Protein AF-A0A7C7ZQ05-F1 (afdb_monomer)

Solvent-accessible surface area (backbone atoms only — not comparable to full-atom values): 14502 Å² total; per-residue (Å²): 140,90,86,90,79,89,78,79,82,81,75,88,76,87,67,56,77,68,59,53,53,58,50,50,58,62,39,61,79,62,82,46,54,76,61,54,52,58,53,53,56,53,53,60,58,62,66,66,76,56,55,66,56,51,50,21,51,50,45,31,53,52,18,51,53,44,32,52,53,16,60,72,52,46,84,83,14,52,69,49,31,53,52,18,50,52,48,27,52,52,19,52,52,51,34,50,53,49,49,54,53,50,50,56,50,50,55,47,53,50,51,52,53,55,50,48,52,55,51,52,55,49,48,54,53,51,53,51,52,55,50,54,52,52,53,53,52,50,51,53,52,50,51,53,52,52,50,52,54,49,53,55,50,50,53,54,52,50,55,50,52,54,48,51,49,54,52,50,54,49,50,51,52,51,50,53,52,51,50,53,51,50,51,53,52,49,52,52,49,53,52,51,51,59,68,52,65,74,67,76,70,71,88,67,74,78,74,74,79,73,73,84,77,74,81,80,80,77,78,79,83,77,78,83,75,83,82,83,90,80,84,85,81,84,87,82,83,88,86,84,85,86,132

Structure (mmCIF, N/CA/C/O backbone):
data_AF-A0A7C7ZQ05-F1
#
_entry.id   AF-A0A7C7ZQ05-F1
#
loop_
_atom_site.group_PDB
_atom_site.id
_atom_site.type_symbol
_atom_site.label_atom_id
_atom_site.label_alt_id
_atom_site.label_comp_id
_atom_site.label_asym_id
_atom_site.label_entity_id
_atom_site.label_seq_id
_atom_site.pdbx_PDB_ins_code
_atom_site.Cartn_x
_atom_site.Cartn_y
_atom_site.Cartn_z
_atom_site.occupancy
_atom_site.B_iso_or_equiv
_atom_site.auth_seq_id
_atom_site.auth_comp_id
_atom_site.auth_asym_id
_atom_site.auth_atom_id
_atom_site.pdbx_PDB_model_num
ATOM 1 N N . MET A 1 1 ? 18.347 -36.519 -50.161 1.00 36.53 1 MET A N 1
ATOM 2 C CA . MET A 1 1 ? 18.389 -35.116 -49.692 1.00 36.53 1 MET A CA 1
ATOM 3 C C . MET A 1 1 ? 16.982 -34.557 -49.681 1.00 36.53 1 MET A C 1
ATOM 5 O O . MET A 1 1 ? 16.331 -34.595 -50.713 1.00 36.53 1 MET A O 1
ATOM 9 N N . ASN A 1 2 ? 16.503 -34.105 -48.524 1.00 38.12 2 ASN A N 1
ATOM 10 C CA . ASN A 1 2 ? 15.132 -33.642 -48.325 1.00 38.12 2 ASN A CA 1
ATOM 11 C C . ASN A 1 2 ? 15.155 -32.178 -47.848 1.00 38.12 2 ASN A C 1
ATOM 13 O O . ASN A 1 2 ? 15.906 -31.886 -46.918 1.00 38.12 2 ASN A O 1
ATOM 17 N N . LYS A 1 3 ? 14.366 -31.312 -48.511 1.00 39.09 3 LYS A N 1
ATOM 18 C CA . LYS A 1 3 ? 13.795 -29.990 -48.127 1.00 39.09 3 LYS A CA 1
ATOM 19 C C . LYS A 1 3 ? 13.692 -29.091 -49.373 1.00 39.09 3 LYS A C 1
ATOM 21 O O . LYS A 1 3 ? 14.709 -28.836 -50.014 1.00 39.09 3 LYS A O 1
ATOM 26 N N . PRO A 1 4 ? 12.478 -28.609 -49.716 1.00 43.25 4 PRO A N 1
ATOM 27 C CA . PRO A 1 4 ? 12.052 -27.304 -49.195 1.00 43.25 4 PRO A CA 1
ATOM 28 C C . PRO A 1 4 ? 10.527 -27.186 -48.961 1.00 43.25 4 PRO A C 1
ATOM 30 O O . PRO A 1 4 ? 9.745 -27.158 -49.906 1.00 43.25 4 PRO A O 1
ATOM 33 N N . SER A 1 5 ? 10.084 -27.027 -47.709 1.00 40.34 5 SER A N 1
ATOM 34 C CA . SER A 1 5 ? 8.686 -26.640 -47.413 1.00 40.34 5 SER A CA 1
ATOM 35 C C . SER A 1 5 ? 8.498 -25.703 -46.206 1.00 40.34 5 SER A C 1
ATOM 37 O O . SER A 1 5 ? 7.380 -25.288 -45.922 1.00 40.34 5 SER A O 1
ATOM 39 N N . GLU A 1 6 ? 9.565 -25.248 -45.541 1.00 38.19 6 GLU A N 1
ATOM 40 C CA . GLU A 1 6 ? 9.460 -24.450 -44.300 1.00 38.19 6 GLU A CA 1
ATOM 41 C C . GLU A 1 6 ? 9.494 -22.916 -44.485 1.00 38.19 6 GLU A C 1
ATOM 43 O O . GLU A 1 6 ? 9.723 -22.182 -43.525 1.00 38.19 6 GLU A O 1
ATOM 48 N N . CYS A 1 7 ? 9.255 -22.382 -45.691 1.00 30.81 7 CYS A N 1
ATOM 49 C CA . CYS A 1 7 ? 9.368 -20.930 -45.935 1.00 30.81 7 CYS A CA 1
ATOM 50 C C . CYS A 1 7 ? 8.036 -20.162 -46.074 1.00 30.81 7 CYS A C 1
ATOM 52 O O . CYS A 1 7 ? 8.061 -18.942 -46.205 1.00 30.81 7 CYS A O 1
ATOM 54 N N . LYS A 1 8 ? 6.863 -20.815 -46.009 1.00 33.28 8 LYS A N 1
ATOM 55 C CA . LYS A 1 8 ? 5.565 -20.135 -46.242 1.00 33.28 8 LYS A CA 1
ATOM 56 C C . LYS A 1 8 ? 4.850 -19.570 -45.003 1.00 33.28 8 LYS A C 1
ATOM 58 O O . LYS A 1 8 ? 3.918 -18.794 -45.169 1.00 33.28 8 LYS A O 1
ATOM 63 N N . SER A 1 9 ? 5.303 -19.853 -43.777 1.00 38.88 9 SER A N 1
ATOM 64 C CA . SER A 1 9 ? 4.613 -19.393 -42.548 1.00 38.88 9 SER A CA 1
ATOM 65 C C . SER A 1 9 ? 5.216 -18.158 -41.857 1.00 38.88 9 SER A C 1
ATOM 67 O O . SER A 1 9 ? 4.801 -17.814 -40.753 1.00 38.88 9 SER A O 1
ATOM 69 N N . ARG A 1 10 ? 6.169 -17.442 -42.476 1.00 40.31 10 ARG A N 1
ATOM 70 C CA . ARG A 1 10 ? 6.791 -16.224 -41.898 1.00 40.31 10 ARG A CA 1
ATOM 71 C C . ARG A 1 10 ? 6.299 -14.903 -42.509 1.00 40.31 10 ARG A C 1
ATOM 73 O O . ARG A 1 10 ? 7.041 -13.931 -42.515 1.00 40.31 10 ARG A O 1
ATOM 80 N N . GLN A 1 11 ? 5.066 -14.837 -43.012 1.00 38.91 11 GLN A N 1
ATOM 81 C CA . GLN A 1 11 ? 4.522 -13.604 -43.613 1.00 38.91 11 GLN A CA 1
ATOM 82 C C . GLN A 1 11 ? 3.400 -12.913 -42.822 1.00 38.91 11 GLN A C 1
ATOM 84 O O . GLN A 1 11 ? 2.851 -11.928 -43.297 1.00 38.91 11 GLN A O 1
ATOM 89 N N . LYS A 1 12 ? 3.084 -13.345 -41.593 1.00 41.84 12 LYS A N 1
ATOM 90 C CA . LYS A 1 12 ? 1.981 -12.761 -40.800 1.00 41.84 12 LYS A CA 1
ATOM 91 C C . LYS A 1 12 ? 2.435 -11.929 -39.590 1.00 41.84 12 LYS A C 1
ATOM 93 O O . LYS A 1 12 ? 1.860 -12.058 -38.518 1.00 41.84 12 LYS A O 1
ATOM 98 N N . TRP A 1 13 ? 3.484 -11.116 -39.745 1.00 42.97 13 TRP A N 1
ATOM 99 C CA . TRP A 1 13 ? 3.948 -10.184 -38.695 1.00 42.97 13 TRP A CA 1
ATOM 100 C C . TRP A 1 13 ? 4.378 -8.806 -39.234 1.00 42.97 13 TRP A C 1
ATOM 102 O O . TRP A 1 13 ? 5.157 -8.105 -38.600 1.00 42.97 13 TRP A O 1
ATOM 112 N N . LEU A 1 14 ? 3.859 -8.389 -40.391 1.00 42.53 14 LEU A N 1
ATOM 113 C CA . LEU A 1 14 ? 3.935 -6.995 -40.848 1.00 42.53 14 LEU A CA 1
ATOM 114 C C . LEU A 1 14 ? 2.701 -6.241 -40.338 1.00 42.53 14 LEU A C 1
ATOM 116 O O . LEU A 1 14 ? 1.812 -5.913 -41.113 1.00 42.53 14 LEU A O 1
ATOM 120 N N . LEU A 1 15 ? 2.612 -6.047 -39.024 1.00 50.25 15 LEU A N 1
ATOM 121 C CA . LEU A 1 15 ? 1.599 -5.170 -38.433 1.00 50.25 15 LEU A CA 1
ATOM 122 C C . LEU A 1 15 ? 2.205 -3.765 -38.322 1.00 50.25 15 LEU A C 1
ATOM 124 O O . LEU A 1 15 ? 3.374 -3.620 -37.948 1.00 50.25 15 LEU A O 1
ATOM 128 N N . THR A 1 16 ? 1.433 -2.746 -38.689 1.00 52.91 16 THR A N 1
ATOM 129 C CA . THR A 1 16 ? 1.798 -1.334 -38.517 1.00 52.91 16 THR A CA 1
ATOM 130 C C . THR A 1 16 ? 1.954 -1.002 -37.028 1.00 52.91 16 THR A C 1
ATOM 132 O O . THR A 1 16 ? 1.446 -1.710 -36.156 1.00 52.91 16 THR A O 1
ATOM 135 N N . THR A 1 17 ? 2.690 0.065 -36.710 1.00 52.84 17 THR A N 1
ATOM 136 C CA . THR A 1 17 ? 2.988 0.484 -35.327 1.00 52.84 17 THR A CA 1
ATOM 137 C C . THR A 1 17 ? 1.736 0.665 -34.457 1.00 52.84 17 THR A C 1
ATOM 139 O O . THR A 1 17 ? 1.789 0.357 -33.268 1.00 52.84 17 THR A O 1
ATOM 142 N N . ASP A 1 18 ? 0.601 1.054 -35.047 1.00 45.94 18 ASP A N 1
ATOM 143 C CA . ASP A 1 18 ? -0.687 1.191 -34.346 1.00 45.94 18 ASP A CA 1
ATOM 144 C C . ASP A 1 18 ? -1.321 -0.146 -33.923 1.00 45.94 18 ASP A C 1
ATOM 146 O O . ASP A 1 18 ? -1.888 -0.256 -32.835 1.00 45.94 18 ASP A O 1
ATOM 150 N N . GLU A 1 19 ? -1.193 -1.207 -34.725 1.00 56.59 19 GLU A N 1
ATOM 151 C CA . GLU A 1 19 ? -1.764 -2.521 -34.385 1.00 56.59 19 GLU A CA 1
ATOM 152 C C . GLU A 1 19 ? -0.991 -3.214 -33.254 1.00 56.59 19 GLU A C 1
ATOM 154 O O . GLU A 1 19 ? -1.557 -3.979 -32.466 1.00 56.59 19 GLU A O 1
ATOM 159 N N . LEU A 1 20 ? 0.309 -2.925 -33.149 1.00 54.41 20 LEU A N 1
ATOM 160 C CA . LEU A 1 20 ? 1.156 -3.372 -32.044 1.00 54.41 20 LEU A CA 1
ATOM 161 C C . LEU A 1 20 ? 0.809 -2.649 -30.737 1.00 54.41 20 LEU A C 1
ATOM 163 O O . LEU A 1 20 ? 0.732 -3.304 -29.699 1.00 54.41 20 LEU A O 1
ATOM 167 N N . ALA A 1 21 ? 0.533 -1.342 -30.786 1.00 53.34 21 ALA A N 1
ATOM 168 C CA . ALA A 1 21 ? 0.104 -0.576 -29.616 1.00 53.34 21 ALA A CA 1
ATOM 169 C C . ALA A 1 21 ? -1.234 -1.095 -29.059 1.00 53.34 21 ALA A C 1
ATOM 171 O O . ALA A 1 21 ? -1.357 -1.345 -27.858 1.00 53.34 21 ALA A O 1
ATOM 172 N N . ASN A 1 22 ? -2.202 -1.366 -29.942 1.00 49.78 22 ASN A N 1
ATOM 173 C CA . ASN A 1 22 ? -3.525 -1.852 -29.546 1.00 49.78 22 ASN A CA 1
ATOM 174 C C . ASN A 1 22 ? -3.479 -3.284 -28.961 1.00 49.78 22 ASN A C 1
ATOM 176 O O . ASN A 1 22 ? -4.168 -3.607 -27.993 1.00 49.78 22 ASN A O 1
ATOM 180 N N . ARG A 1 23 ? -2.591 -4.147 -29.479 1.00 55.06 23 ARG A N 1
ATOM 181 C CA . ARG A 1 23 ? -2.357 -5.494 -28.924 1.00 55.06 23 ARG A CA 1
ATOM 182 C C . ARG A 1 23 ? -1.554 -5.501 -27.620 1.00 55.06 23 ARG A C 1
ATOM 184 O O . ARG A 1 23 ? -1.811 -6.363 -26.784 1.00 55.06 23 ARG A O 1
ATOM 191 N N . CYS A 1 24 ? -0.628 -4.561 -27.418 1.00 46.75 24 CYS A N 1
ATOM 192 C CA . CYS A 1 24 ? 0.049 -4.376 -26.128 1.00 46.75 24 CYS A CA 1
ATOM 193 C C . CYS A 1 24 ? -0.945 -3.998 -25.022 1.00 46.75 24 CYS A C 1
ATOM 195 O O . CYS A 1 24 ? -0.846 -4.522 -23.916 1.00 46.75 24 CYS A O 1
ATOM 197 N N . CYS A 1 25 ? -1.930 -3.150 -25.333 1.00 45.16 25 CYS A N 1
ATOM 198 C CA . CYS A 1 25 ? -2.963 -2.740 -24.382 1.00 45.16 25 CYS A CA 1
ATOM 199 C C . CYS A 1 25 ? -3.833 -3.932 -23.928 1.00 45.16 25 CYS A C 1
ATOM 201 O O . CYS A 1 25 ? -4.067 -4.113 -22.736 1.00 45.16 25 CYS A O 1
ATOM 203 N N . LEU A 1 26 ? -4.211 -4.820 -24.858 1.00 50.19 26 LEU A N 1
ATOM 204 C CA . LEU A 1 26 ? -4.949 -6.054 -24.544 1.00 50.19 26 LEU A CA 1
ATOM 205 C C . LEU A 1 26 ? -4.120 -7.096 -23.772 1.00 50.19 26 LEU A C 1
ATOM 207 O O . LEU A 1 26 ? -4.677 -7.849 -22.978 1.00 50.19 26 LEU A O 1
ATOM 211 N N . LEU A 1 27 ? -2.799 -7.150 -23.970 1.00 48.59 27 LEU A N 1
ATOM 212 C CA . LEU A 1 27 ? -1.916 -8.073 -23.244 1.00 48.59 27 LEU A CA 1
ATOM 213 C C . LEU A 1 27 ? -1.585 -7.592 -21.821 1.00 48.59 27 LEU A C 1
ATOM 215 O O . LEU A 1 27 ? -1.372 -8.429 -20.940 1.00 48.59 27 LEU A O 1
ATOM 219 N N . PHE A 1 28 ? -1.621 -6.278 -21.572 1.00 46.53 28 PHE A N 1
ATOM 220 C CA . PHE A 1 28 ? -1.477 -5.683 -20.236 1.00 46.53 28 PHE A CA 1
ATOM 221 C C . PHE A 1 28 ? -2.568 -6.173 -19.267 1.00 46.53 28 PHE A C 1
ATOM 223 O O . PHE A 1 28 ? -2.297 -6.408 -18.094 1.00 46.53 28 PHE A O 1
ATOM 230 N N . ALA A 1 29 ? -3.772 -6.449 -19.779 1.00 51.44 29 ALA A N 1
ATOM 231 C CA . ALA A 1 29 ? -4.880 -7.019 -19.011 1.00 51.44 29 ALA A CA 1
ATOM 232 C C . ALA A 1 29 ? -4.693 -8.505 -18.622 1.00 51.44 29 ALA A C 1
ATOM 234 O O . ALA A 1 29 ? -5.508 -9.045 -17.882 1.00 51.44 29 ALA A O 1
ATOM 235 N N . SER A 1 30 ? -3.642 -9.178 -19.111 1.00 53.53 30 SER A N 1
ATOM 236 C CA . SER A 1 30 ? -3.449 -10.634 -18.973 1.00 53.53 30 SER A CA 1
ATOM 237 C C . SER A 1 30 ? -2.161 -11.053 -18.248 1.00 53.53 30 SER A C 1
ATOM 239 O O . SER A 1 30 ? -1.735 -12.193 -18.390 1.00 53.53 30 SER A O 1
ATOM 241 N N . GLN A 1 31 ? -1.516 -10.158 -17.482 1.00 53.00 31 GLN A N 1
ATOM 242 C CA . GLN A 1 31 ? -0.299 -10.457 -16.690 1.00 53.00 31 GLN A CA 1
ATOM 243 C C . GLN A 1 31 ? 0.919 -10.973 -17.500 1.00 53.00 31 GLN A C 1
ATOM 245 O O . GLN A 1 31 ? 1.930 -11.379 -16.935 1.00 53.00 31 GLN A O 1
ATOM 250 N N . GLN A 1 32 ? 0.881 -10.894 -18.835 1.00 51.88 32 GLN A N 1
ATOM 251 C CA . GLN A 1 32 ? 1.914 -11.419 -19.738 1.00 51.88 32 GLN A CA 1
ATOM 252 C C . GLN A 1 32 ? 2.924 -10.344 -20.207 1.00 51.88 32 GLN A C 1
ATOM 254 O O . GLN A 1 32 ? 3.494 -10.448 -21.300 1.00 51.88 32 GLN A O 1
ATOM 259 N N . LEU A 1 33 ? 3.154 -9.299 -19.401 1.00 53.84 33 LEU A N 1
ATOM 260 C CA . LEU A 1 33 ? 4.076 -8.192 -19.705 1.00 53.84 33 LEU A CA 1
ATOM 261 C C . LEU A 1 33 ? 5.490 -8.627 -20.162 1.00 53.84 33 LEU A C 1
ATOM 263 O O . LEU A 1 33 ? 5.944 -8.111 -21.193 1.00 53.84 33 LEU A O 1
ATOM 267 N N . PRO A 1 34 ? 6.178 -9.600 -19.524 1.00 54.62 34 PRO A N 1
ATOM 268 C CA . PRO A 1 34 ? 7.559 -9.930 -19.904 1.00 54.62 34 PRO A CA 1
ATOM 269 C C . PRO A 1 34 ? 7.675 -10.546 -21.312 1.00 54.62 34 PRO A C 1
ATOM 271 O O . PRO A 1 34 ? 8.686 -10.378 -22.006 1.00 54.62 34 PRO A O 1
ATOM 274 N N . PHE A 1 35 ? 6.616 -11.211 -21.792 1.00 50.44 35 PHE A N 1
ATOM 275 C CA . PHE A 1 35 ? 6.583 -11.808 -23.132 1.00 50.44 35 PHE A CA 1
ATOM 276 C C . PHE A 1 35 ? 6.315 -10.783 -24.236 1.00 50.44 35 PHE A C 1
ATOM 278 O O . PHE A 1 35 ? 6.826 -10.933 -25.350 1.00 50.44 35 PHE A O 1
ATOM 285 N N . CYS A 1 36 ? 5.533 -9.740 -23.949 1.00 54.66 36 CYS A N 1
ATOM 286 C CA . CYS A 1 36 ? 5.241 -8.687 -24.918 1.00 54.66 36 CYS A CA 1
ATOM 287 C C . CYS A 1 36 ? 6.481 -7.810 -25.158 1.00 54.66 36 CYS A C 1
ATOM 289 O O . CYS A 1 36 ? 6.822 -7.514 -26.307 1.00 54.66 36 CYS A O 1
ATOM 291 N N . PHE A 1 37 ? 7.223 -7.511 -24.087 1.00 57.84 37 PHE A N 1
ATOM 292 C CA . PHE A 1 37 ? 8.476 -6.761 -24.142 1.00 57.84 37 PHE A CA 1
ATOM 293 C C . PHE A 1 37 ? 9.564 -7.509 -24.927 1.00 57.84 37 PHE A C 1
ATOM 295 O O . PHE A 1 37 ? 10.093 -6.986 -25.911 1.00 57.84 37 PHE A O 1
ATOM 302 N N . SER A 1 38 ? 9.794 -8.790 -24.604 1.00 54.03 38 SER A N 1
ATOM 303 C C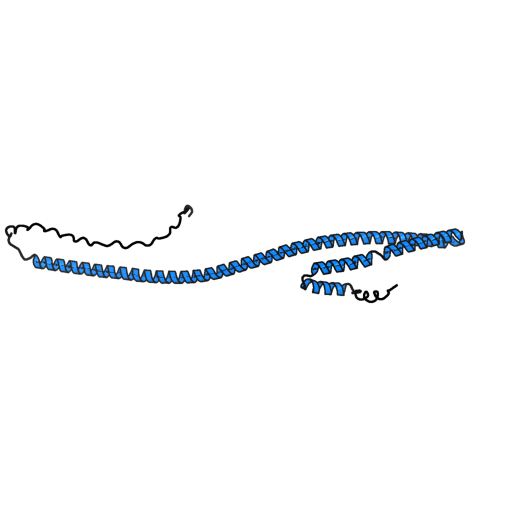A . SER A 1 38 ? 10.744 -9.645 -25.336 1.00 54.03 38 SER A CA 1
ATOM 304 C C . SER A 1 38 ? 10.435 -9.714 -26.837 1.00 54.03 38 SER A C 1
ATOM 306 O O . SER A 1 38 ? 11.339 -9.745 -27.673 1.00 54.03 38 SER A O 1
ATOM 308 N N . ARG A 1 39 ? 9.151 -9.705 -27.213 1.00 53.12 39 ARG A N 1
ATOM 309 C CA . ARG A 1 39 ? 8.722 -9.831 -28.611 1.00 53.12 39 ARG A CA 1
ATOM 310 C C . ARG A 1 39 ? 8.813 -8.521 -29.398 1.00 53.12 39 ARG A C 1
ATOM 312 O O . ARG A 1 39 ? 9.172 -8.561 -30.576 1.00 53.12 39 ARG A O 1
ATOM 319 N N . LEU A 1 40 ? 8.568 -7.376 -28.759 1.00 50.62 40 LEU A N 1
ATOM 320 C CA . LEU A 1 40 ? 8.764 -6.050 -29.358 1.00 50.62 40 LEU A CA 1
ATOM 321 C C . LEU A 1 40 ? 10.262 -5.727 -29.528 1.00 50.62 40 LEU A C 1
ATOM 323 O O . LEU A 1 40 ? 10.684 -5.218 -30.570 1.00 50.62 40 LEU A O 1
ATOM 327 N N . GLN A 1 41 ? 11.087 -6.135 -28.560 1.00 51.53 41 GLN A N 1
ATOM 328 C CA . GLN A 1 41 ? 12.542 -5.960 -28.571 1.00 51.53 41 GLN A CA 1
ATOM 329 C C . GLN A 1 41 ? 13.229 -6.765 -29.694 1.00 51.53 41 GLN A C 1
ATOM 331 O O . GLN A 1 41 ? 14.210 -6.296 -30.279 1.00 51.53 41 GLN A O 1
ATOM 336 N N . ILE A 1 42 ? 12.679 -7.928 -30.078 1.00 55.53 42 ILE A N 1
ATOM 337 C CA . ILE A 1 42 ? 13.130 -8.717 -31.243 1.00 55.53 42 ILE A CA 1
ATOM 338 C C . ILE A 1 42 ? 12.850 -7.984 -32.569 1.00 55.53 42 ILE A C 1
ATOM 340 O O . ILE A 1 42 ? 13.686 -8.014 -33.476 1.00 55.53 42 ILE A O 1
ATOM 344 N N . HIS A 1 43 ? 11.708 -7.301 -32.693 1.00 52.62 43 HIS A N 1
ATOM 345 C CA . HIS A 1 43 ? 11.291 -6.666 -33.948 1.00 52.62 43 HIS A CA 1
ATOM 346 C C . HIS A 1 43 ? 12.125 -5.412 -34.280 1.00 52.62 43 HIS A C 1
ATOM 348 O O . HIS A 1 43 ? 12.580 -5.246 -35.414 1.00 52.62 43 HIS A O 1
ATOM 354 N N . VAL A 1 44 ? 12.427 -4.576 -33.278 1.00 51.88 44 VAL A N 1
ATOM 355 C CA . VAL A 1 44 ? 13.259 -3.364 -33.442 1.00 51.88 44 VAL A CA 1
ATOM 356 C C . VAL A 1 44 ? 14.719 -3.714 -33.766 1.00 51.88 44 VAL A C 1
ATOM 358 O O . VAL A 1 44 ? 15.334 -3.104 -34.647 1.00 51.88 44 VAL A O 1
ATOM 361 N N . ASN A 1 45 ? 15.271 -4.753 -33.129 1.00 48.38 45 ASN A N 1
ATOM 362 C CA . ASN A 1 45 ? 16.651 -5.187 -33.366 1.00 48.38 45 ASN A CA 1
ATOM 363 C C . ASN A 1 45 ? 16.880 -5.753 -34.779 1.00 48.38 45 ASN A C 1
ATOM 365 O O . ASN A 1 45 ? 17.983 -5.638 -35.313 1.00 48.38 45 ASN A O 1
ATOM 369 N N . ILE A 1 46 ? 15.866 -6.371 -35.392 1.00 51.41 46 ILE A N 1
ATOM 370 C CA . ILE A 1 46 ? 15.985 -7.026 -36.704 1.00 51.41 46 ILE A CA 1
ATOM 371 C C . ILE A 1 46 ? 15.879 -6.026 -37.864 1.00 51.41 46 ILE A C 1
ATOM 373 O O . ILE A 1 46 ? 16.633 -6.153 -38.833 1.00 51.41 46 ILE A O 1
ATOM 377 N N . CYS A 1 47 ? 15.019 -5.008 -37.762 1.00 51.34 47 CYS A N 1
ATOM 378 C CA . CYS A 1 47 ? 14.803 -4.049 -38.851 1.00 51.34 47 CYS A CA 1
ATOM 379 C C . CYS A 1 47 ? 15.927 -3.004 -38.989 1.00 51.34 47 CYS A C 1
ATOM 381 O O . CYS A 1 47 ? 16.317 -2.681 -40.111 1.00 51.34 47 CYS A O 1
ATOM 383 N N . SER A 1 48 ? 16.520 -2.523 -37.887 1.00 48.19 48 SER A N 1
ATOM 384 C CA . SER A 1 48 ? 17.576 -1.492 -37.949 1.00 48.19 48 SER A CA 1
ATOM 385 C C . SER A 1 48 ? 18.973 -2.057 -38.278 1.00 48.19 48 SER A C 1
ATOM 387 O O . SER A 1 48 ? 19.752 -1.453 -39.017 1.00 48.19 48 SER A O 1
ATOM 389 N N . LYS A 1 49 ? 19.303 -3.277 -37.823 1.00 53.53 49 LYS A N 1
ATOM 390 C CA . LYS A 1 49 ? 20.681 -3.819 -37.851 1.00 53.53 49 LYS A CA 1
ATOM 391 C C . LYS A 1 49 ? 21.304 -4.076 -39.230 1.00 53.53 49 LYS A C 1
ATOM 393 O O . LYS A 1 49 ? 22.464 -4.488 -39.281 1.00 53.53 49 LYS A O 1
ATOM 398 N N . ARG A 1 50 ? 20.587 -3.938 -40.350 1.00 58.31 50 ARG A N 1
ATOM 399 C CA . ARG A 1 50 ? 21.011 -4.619 -41.585 1.00 58.31 50 ARG A CA 1
ATOM 400 C C . ARG A 1 50 ? 20.924 -3.818 -42.889 1.00 58.31 50 ARG A C 1
ATOM 402 O O . ARG A 1 50 ? 21.779 -4.063 -43.734 1.00 58.31 50 ARG A O 1
ATOM 409 N N . ALA A 1 5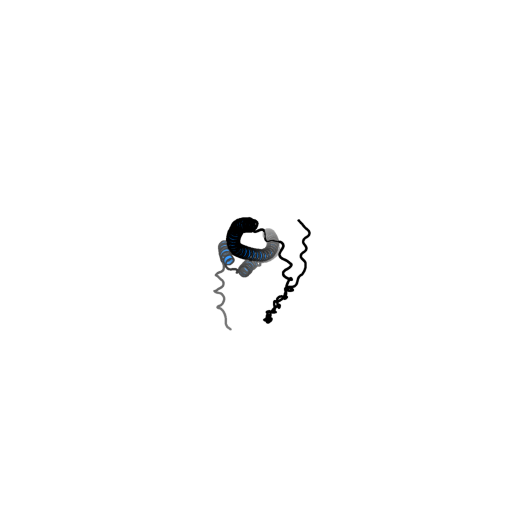1 ? 19.979 -2.902 -43.086 1.00 62.12 51 ALA A N 1
ATOM 410 C CA . ALA A 1 51 ? 19.784 -2.306 -44.414 1.00 62.12 51 ALA A CA 1
ATOM 411 C C . ALA A 1 51 ? 20.756 -1.148 -44.708 1.00 62.12 51 ALA A C 1
ATOM 413 O O . ALA A 1 51 ? 21.565 -1.249 -45.626 1.00 62.12 51 ALA A O 1
ATOM 414 N N . VAL A 1 52 ? 20.741 -0.087 -43.894 1.00 71.88 52 VAL A N 1
ATOM 415 C CA . VAL A 1 52 ? 21.389 1.193 -44.248 1.00 71.88 52 VAL A CA 1
ATOM 416 C C . VAL A 1 52 ? 22.917 1.099 -44.295 1.00 71.88 52 VAL A C 1
ATOM 418 O O . VAL A 1 52 ? 23.519 1.502 -45.284 1.00 71.88 52 VAL A O 1
ATOM 421 N N . TYR A 1 53 ? 23.550 0.479 -43.291 1.00 79.75 53 TYR A N 1
ATOM 422 C CA . TYR A 1 53 ? 25.013 0.321 -43.259 1.00 79.75 53 TYR A CA 1
ATOM 423 C C . TYR A 1 53 ? 25.552 -0.551 -44.407 1.00 79.75 53 TYR A C 1
ATOM 425 O O . TYR A 1 53 ? 26.628 -0.301 -44.951 1.00 79.75 53 TYR A O 1
ATOM 433 N N . ARG A 1 54 ? 24.802 -1.590 -44.802 1.00 83.62 54 ARG A N 1
ATOM 434 C CA . ARG A 1 54 ? 25.203 -2.439 -45.932 1.00 83.62 54 ARG A CA 1
ATOM 435 C C . ARG A 1 54 ? 25.080 -1.711 -47.260 1.00 83.62 54 ARG A C 1
ATOM 437 O O . ARG A 1 54 ? 25.985 -1.835 -48.078 1.00 83.62 54 ARG A O 1
ATOM 444 N N . ILE A 1 55 ? 24.008 -0.942 -47.439 1.00 83.94 55 ILE A N 1
ATOM 445 C CA . ILE A 1 55 ? 23.799 -0.137 -48.644 1.00 83.94 55 ILE A CA 1
ATOM 446 C C . ILE A 1 55 ? 24.907 0.915 -48.759 1.00 83.94 55 ILE A C 1
ATOM 448 O O . ILE A 1 55 ? 25.549 0.994 -49.799 1.00 83.94 55 ILE A O 1
ATOM 452 N N . SER A 1 56 ? 25.237 1.637 -47.682 1.00 86.88 56 SER A N 1
ATOM 453 C CA . SER A 1 56 ? 26.331 2.618 -47.709 1.00 86.88 56 SER A CA 1
ATOM 454 C C . SER A 1 56 ? 27.694 1.988 -48.020 1.00 86.88 56 SER A C 1
ATOM 456 O O . SER A 1 56 ? 28.479 2.556 -48.773 1.00 86.88 56 SER A O 1
ATOM 458 N N . PHE A 1 57 ? 27.988 0.794 -47.494 1.00 84.50 57 PHE A N 1
ATOM 459 C CA . PHE A 1 57 ? 29.250 0.101 -47.777 1.00 84.50 57 PHE A CA 1
ATOM 460 C C . PHE A 1 57 ? 29.344 -0.378 -49.235 1.00 84.50 57 PHE A C 1
ATOM 462 O O . PHE A 1 57 ? 30.384 -0.215 -49.874 1.00 84.50 57 PHE A O 1
ATOM 469 N N . GLN A 1 58 ? 28.251 -0.922 -49.779 1.00 91.00 58 GLN A N 1
ATOM 470 C CA . GLN A 1 58 ? 28.178 -1.334 -51.182 1.00 91.00 58 GLN A CA 1
ATOM 471 C C . GLN A 1 58 ? 28.304 -0.135 -52.129 1.00 91.00 58 GLN A C 1
ATOM 473 O O . GLN A 1 58 ? 29.088 -0.198 -53.074 1.00 91.00 58 GLN A O 1
ATOM 478 N N . THR A 1 59 ? 27.620 0.977 -51.845 1.00 91.75 59 THR A N 1
ATOM 479 C CA . THR A 1 59 ? 27.731 2.221 -52.624 1.00 91.75 59 THR A CA 1
ATOM 480 C C . THR A 1 59 ? 29.148 2.792 -52.582 1.00 91.75 59 THR A C 1
ATOM 482 O O . THR A 1 59 ? 29.662 3.232 -53.606 1.00 91.75 59 THR A O 1
ATOM 485 N N . ASN A 1 60 ? 29.825 2.720 -51.432 1.00 90.19 60 ASN A N 1
ATOM 486 C CA . ASN A 1 60 ? 31.224 3.132 -51.299 1.00 90.19 60 ASN A CA 1
ATOM 487 C C . ASN A 1 60 ? 32.179 2.262 -52.146 1.00 90.19 60 ASN A C 1
ATOM 489 O O . ASN A 1 60 ? 33.105 2.793 -52.756 1.00 90.19 60 ASN A O 1
ATOM 493 N N . LEU A 1 61 ? 31.944 0.947 -52.230 1.00 90.62 61 LEU A N 1
ATOM 494 C CA . LEU A 1 61 ? 32.714 0.050 -53.106 1.00 90.62 61 LEU A CA 1
ATOM 495 C C . LEU A 1 61 ? 32.435 0.298 -54.597 1.00 90.62 61 LEU A C 1
ATOM 497 O O . LEU A 1 61 ? 33.365 0.308 -55.400 1.00 90.62 61 LEU A O 1
ATOM 501 N N . LEU A 1 62 ? 31.176 0.545 -54.969 1.00 92.00 62 LEU A N 1
ATOM 502 C CA . LEU A 1 62 ? 30.789 0.906 -56.339 1.00 92.00 62 LEU A CA 1
ATOM 503 C C . LEU A 1 62 ? 31.436 2.225 -56.781 1.00 92.00 62 LEU A C 1
ATOM 505 O O . LEU A 1 62 ? 31.982 2.305 -57.880 1.00 92.00 62 LEU A O 1
ATOM 509 N N . ALA A 1 63 ? 31.431 3.234 -55.908 1.00 92.06 63 ALA A N 1
ATOM 510 C CA . ALA A 1 63 ? 32.061 4.525 -56.157 1.00 92.06 63 ALA A CA 1
ATOM 511 C C . ALA A 1 63 ? 33.584 4.409 -56.324 1.00 92.06 63 ALA A C 1
ATOM 513 O O . ALA A 1 63 ? 34.165 5.063 -57.187 1.00 92.06 63 ALA A O 1
ATOM 514 N N . LEU A 1 64 ? 34.235 3.535 -55.549 1.00 91.44 64 LEU A N 1
ATOM 515 C CA . LEU A 1 64 ? 35.661 3.248 -55.710 1.00 91.44 64 LEU A CA 1
ATOM 516 C C . LEU A 1 64 ? 35.962 2.631 -57.083 1.00 91.44 64 LEU A C 1
ATOM 518 O O . LEU A 1 64 ? 36.882 3.083 -57.760 1.00 91.44 64 LEU A O 1
ATOM 522 N N . ASN A 1 65 ? 35.168 1.647 -57.515 1.00 92.50 65 ASN A N 1
ATOM 523 C CA . ASN A 1 65 ? 35.326 1.030 -58.834 1.00 92.50 65 ASN A CA 1
ATOM 524 C C . ASN A 1 65 ? 35.121 2.054 -59.964 1.00 92.50 65 ASN A C 1
ATOM 526 O O . ASN A 1 65 ? 35.891 2.075 -60.922 1.00 92.50 65 ASN A O 1
ATOM 530 N N . ALA A 1 66 ? 34.137 2.948 -59.825 1.00 91.56 66 ALA A N 1
ATOM 531 C CA . ALA A 1 66 ? 33.901 4.029 -60.781 1.00 91.56 66 ALA A CA 1
ATOM 532 C C . ALA A 1 66 ? 35.071 5.028 -60.843 1.00 91.56 66 ALA A C 1
ATOM 534 O O . ALA A 1 66 ? 35.441 5.470 -61.928 1.00 91.56 66 ALA A O 1
ATOM 535 N N . ALA A 1 67 ? 35.691 5.352 -59.704 1.00 91.00 67 ALA A N 1
ATOM 536 C CA . ALA A 1 67 ? 36.862 6.227 -59.658 1.00 91.00 67 ALA A CA 1
ATOM 537 C C . ALA A 1 67 ? 38.085 5.609 -60.362 1.00 91.00 67 ALA A C 1
ATOM 539 O O . ALA A 1 67 ? 38.820 6.317 -61.050 1.00 91.00 67 ALA A O 1
ATOM 540 N N . VAL A 1 68 ? 38.287 4.292 -60.226 1.00 92.25 68 VAL A N 1
ATOM 541 C CA . VAL A 1 68 ? 39.363 3.560 -60.919 1.00 92.25 68 VAL A CA 1
ATOM 542 C C . VAL A 1 68 ? 39.146 3.567 -62.432 1.00 92.25 68 VAL A C 1
ATOM 544 O O . VAL A 1 68 ? 40.078 3.857 -63.182 1.00 92.25 68 VAL A O 1
ATOM 547 N N . GLU A 1 69 ? 37.921 3.313 -62.894 1.00 91.19 69 GLU A N 1
ATOM 548 C CA . GLU A 1 69 ? 37.627 3.301 -64.331 1.00 91.19 69 GLU A CA 1
ATOM 549 C C . GLU A 1 69 ? 37.696 4.712 -64.942 1.00 91.19 69 GLU A C 1
ATOM 551 O O . GLU A 1 69 ? 38.195 4.892 -66.052 1.00 91.19 69 GLU A O 1
ATOM 556 N N . ALA A 1 70 ? 37.300 5.738 -64.181 1.00 91.00 70 ALA A N 1
ATOM 557 C CA . ALA A 1 70 ? 37.472 7.134 -64.569 1.00 91.00 70 ALA A CA 1
ATOM 558 C C . ALA A 1 70 ? 38.955 7.521 -64.723 1.00 91.00 70 ALA A C 1
ATOM 560 O O . ALA A 1 70 ? 39.310 8.205 -65.681 1.00 91.00 70 ALA A O 1
ATOM 561 N N . ALA A 1 71 ? 39.835 7.043 -63.834 1.00 90.44 71 ALA A N 1
ATOM 562 C CA . ALA A 1 71 ? 41.279 7.249 -63.961 1.00 90.44 71 ALA A CA 1
ATOM 563 C C . ALA A 1 71 ? 41.857 6.538 -65.198 1.00 90.44 71 ALA A C 1
ATOM 565 O O . ALA A 1 71 ? 42.742 7.071 -65.868 1.00 90.44 71 ALA A O 1
ATOM 566 N N . ARG A 1 72 ? 41.323 5.358 -65.539 1.00 92.81 72 ARG A N 1
ATOM 567 C CA . ARG A 1 72 ? 41.728 4.580 -66.717 1.00 92.81 72 ARG A CA 1
ATOM 568 C C . ARG A 1 72 ? 41.338 5.247 -68.041 1.00 92.81 72 ARG A C 1
ATOM 570 O O . ARG A 1 72 ? 42.069 5.115 -69.018 1.00 92.81 72 ARG A O 1
ATOM 577 N N . ALA A 1 73 ? 40.228 5.985 -68.065 1.00 91.12 73 ALA A N 1
ATOM 578 C CA . ALA A 1 73 ? 39.755 6.741 -69.228 1.00 91.12 73 ALA A CA 1
ATOM 579 C C . ALA A 1 73 ? 40.514 8.068 -69.477 1.00 91.12 73 ALA A C 1
ATOM 581 O O . ALA A 1 73 ? 40.250 8.752 -70.470 1.00 91.12 73 ALA A O 1
ATOM 582 N N . GLY A 1 74 ? 41.452 8.449 -68.600 1.00 90.19 74 GLY A N 1
ATOM 583 C CA . GLY 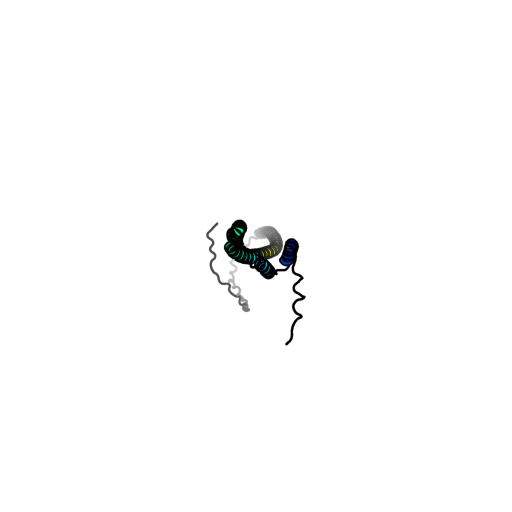A 1 74 ? 42.266 9.658 -68.748 1.00 90.19 74 GLY A CA 1
ATOM 584 C C . GLY A 1 74 ? 41.436 10.947 -68.721 1.00 90.19 74 GLY A C 1
ATOM 585 O O . GLY A 1 74 ? 40.548 11.113 -67.887 1.00 90.19 74 GLY A O 1
ATOM 586 N N . GLU A 1 75 ? 41.704 11.875 -69.645 1.00 88.75 75 GLU A N 1
ATOM 587 C CA . GLU A 1 75 ? 41.025 13.184 -69.701 1.00 88.75 75 GLU A CA 1
ATOM 588 C C . GLU A 1 75 ? 39.503 13.076 -69.897 1.00 88.75 75 GLU A C 1
ATOM 590 O O . GLU A 1 75 ? 38.752 13.876 -69.340 1.00 88.75 75 GLU A O 1
ATOM 595 N N . GLN A 1 76 ? 39.029 12.045 -70.606 1.00 88.19 76 GLN A N 1
ATOM 596 C CA . GLN A 1 76 ? 37.595 11.821 -70.841 1.00 88.19 76 GLN A CA 1
ATOM 597 C C . GLN A 1 76 ? 36.850 11.375 -69.568 1.00 88.19 76 GLN A C 1
ATOM 599 O O . GLN A 1 76 ? 35.634 11.527 -69.463 1.00 88.19 76 GLN A O 1
ATOM 604 N N . GLY A 1 77 ? 37.572 10.843 -68.576 1.00 89.31 77 GLY A N 1
ATOM 605 C CA . GLY A 1 77 ? 37.021 10.365 -67.309 1.00 89.31 77 GLY A CA 1
ATOM 606 C C . GLY A 1 77 ? 36.931 11.423 -66.207 1.00 89.31 77 GLY A C 1
ATOM 607 O O . GLY A 1 77 ? 36.384 11.137 -65.143 1.00 89.31 77 GLY A O 1
ATOM 608 N N . ARG A 1 78 ? 37.424 12.651 -66.428 1.00 87.56 78 ARG A N 1
ATOM 609 C CA . ARG A 1 78 ? 37.517 13.689 -65.380 1.00 87.56 78 ARG A CA 1
ATOM 610 C C . ARG A 1 78 ? 36.180 14.015 -64.711 1.00 87.56 78 ARG A C 1
ATOM 612 O O . ARG A 1 78 ? 36.123 14.102 -63.488 1.00 87.56 78 ARG A O 1
ATOM 619 N N . GLY A 1 79 ? 35.101 14.135 -65.488 1.00 89.88 79 GLY A N 1
ATOM 620 C CA . GLY A 1 79 ? 33.759 14.376 -64.944 1.00 89.88 79 GLY A CA 1
ATOM 621 C C . GLY A 1 79 ? 33.245 13.210 -64.091 1.00 89.88 79 GLY A C 1
ATOM 622 O O . GLY A 1 79 ? 32.709 13.419 -63.003 1.00 89.88 79 GLY A O 1
ATOM 623 N N . PHE A 1 80 ? 33.482 11.971 -64.533 1.00 88.81 80 PHE A N 1
ATOM 624 C CA . PHE A 1 80 ? 33.097 10.768 -63.791 1.00 88.81 80 PHE A CA 1
ATOM 625 C C . PHE A 1 80 ? 33.904 10.582 -62.502 1.00 88.81 80 PHE A C 1
ATOM 627 O O . PHE A 1 80 ? 33.347 10.125 -61.506 1.00 88.81 80 PHE A O 1
ATOM 634 N N . ALA A 1 81 ? 35.177 10.990 -62.480 1.00 90.56 81 ALA A N 1
ATOM 635 C CA . ALA A 1 81 ? 36.010 10.940 -61.279 1.00 90.56 81 ALA A CA 1
ATOM 636 C C . ALA A 1 81 ? 35.460 11.838 -60.154 1.00 90.56 81 ALA A C 1
ATOM 638 O O . ALA A 1 81 ? 35.437 11.426 -58.992 1.00 90.56 81 ALA A O 1
ATOM 639 N N . VAL A 1 82 ? 34.956 13.032 -60.493 1.00 92.12 82 VAL A N 1
ATOM 640 C CA . VAL A 1 82 ? 34.334 13.948 -59.519 1.00 92.12 82 VAL A CA 1
ATOM 641 C C . VAL A 1 82 ? 33.041 13.351 -58.962 1.00 92.12 82 VAL A C 1
ATOM 643 O O . VAL A 1 82 ? 32.864 13.303 -57.746 1.00 92.12 82 VAL A O 1
ATOM 646 N N . VAL A 1 83 ? 32.174 12.818 -59.830 1.00 92.69 83 VAL A N 1
ATOM 647 C CA . VAL A 1 83 ? 30.923 12.168 -59.402 1.00 92.69 83 VAL A CA 1
ATOM 648 C C . VAL A 1 83 ? 31.209 10.953 -58.514 1.00 92.69 83 VAL A C 1
ATOM 650 O O . VAL A 1 83 ? 30.575 10.791 -57.475 1.00 92.69 83 VAL A O 1
ATOM 653 N N . ALA A 1 84 ? 32.195 10.125 -58.865 1.00 93.25 84 ALA A N 1
ATOM 654 C CA . ALA A 1 84 ? 32.597 8.979 -58.055 1.00 93.25 84 ALA A CA 1
ATOM 655 C C . ALA A 1 84 ? 33.107 9.400 -56.663 1.00 93.25 84 ALA A C 1
ATOM 657 O O . ALA A 1 84 ? 32.763 8.768 -55.663 1.00 93.25 84 ALA A O 1
ATOM 658 N N . SER A 1 85 ? 33.873 10.491 -56.573 1.00 93.19 85 SER A N 1
ATOM 659 C CA . SER A 1 85 ? 34.321 11.054 -55.293 1.00 93.19 85 SER A CA 1
ATOM 660 C C . SER A 1 85 ? 33.150 11.556 -54.439 1.00 93.19 85 SER A C 1
ATOM 662 O O . SER A 1 85 ? 33.095 11.267 -53.242 1.00 93.19 85 SER A O 1
ATOM 664 N N . GLU A 1 86 ? 32.183 12.246 -55.046 1.00 95.75 86 GLU A N 1
ATOM 665 C CA . GLU A 1 86 ? 31.012 12.778 -54.339 1.00 95.75 86 GLU A CA 1
ATOM 666 C C . GLU A 1 86 ? 30.094 11.655 -53.827 1.00 95.75 86 GLU A C 1
ATOM 668 O O . GLU A 1 86 ? 29.685 11.652 -52.664 1.00 95.75 86 GLU A O 1
ATOM 673 N N . VAL A 1 87 ? 29.849 10.625 -54.649 1.00 94.44 87 VAL A N 1
ATOM 674 C CA . VAL A 1 87 ? 29.077 9.433 -54.253 1.00 9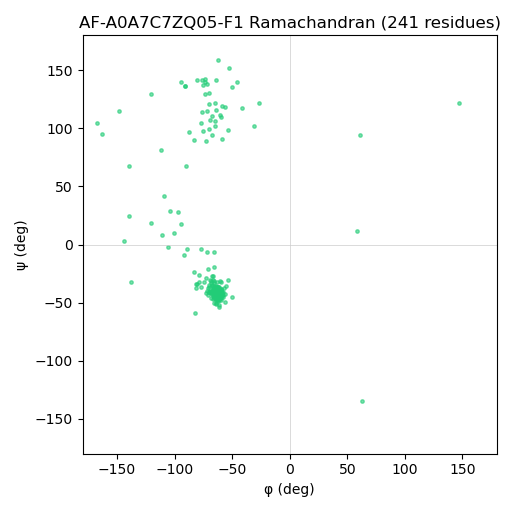4.44 87 VAL A CA 1
ATOM 675 C C . VAL A 1 87 ? 29.774 8.681 -53.114 1.00 94.44 87 VAL A C 1
ATOM 677 O O . VAL A 1 87 ? 29.113 8.206 -52.187 1.00 94.44 87 VAL A O 1
ATOM 680 N N . ARG A 1 88 ? 31.111 8.605 -53.137 1.00 92.25 88 ARG A N 1
ATOM 681 C CA . ARG A 1 88 ? 31.901 8.003 -52.056 1.00 92.25 88 ARG A CA 1
ATOM 682 C C . ARG A 1 88 ? 31.764 8.791 -50.752 1.00 92.25 88 ARG A C 1
ATOM 684 O O . ARG A 1 88 ? 31.514 8.187 -49.708 1.00 92.25 88 ARG A O 1
ATOM 691 N N . ASN A 1 89 ? 31.883 10.119 -50.811 1.00 93.44 89 ASN A N 1
ATOM 692 C CA . ASN A 1 89 ? 31.729 10.992 -49.648 1.00 93.44 89 ASN A CA 1
ATOM 693 C C . ASN A 1 89 ? 30.323 10.859 -49.038 1.00 93.44 89 ASN A C 1
ATOM 695 O O . ASN A 1 89 ? 30.184 10.638 -47.833 1.00 93.44 89 ASN A O 1
ATOM 699 N N . LEU A 1 90 ? 29.281 10.879 -49.877 1.00 92.69 90 LEU A N 1
ATOM 700 C CA . LEU A 1 90 ? 27.898 10.699 -49.444 1.00 92.69 90 LEU A CA 1
ATOM 701 C C . LEU A 1 90 ? 27.687 9.340 -48.764 1.00 92.69 90 LEU A C 1
ATOM 703 O O . LEU A 1 90 ? 27.102 9.277 -47.682 1.00 92.69 90 LEU A O 1
ATOM 707 N N . ALA A 1 91 ? 28.221 8.262 -49.345 1.00 91.06 91 ALA A N 1
ATOM 708 C CA . ALA A 1 91 ? 28.143 6.925 -48.767 1.00 91.06 91 ALA A CA 1
ATOM 709 C C . ALA A 1 91 ? 28.839 6.840 -47.395 1.00 91.06 91 ALA A C 1
ATOM 711 O O . ALA A 1 91 ? 28.293 6.250 -46.460 1.00 91.06 91 ALA A O 1
ATOM 712 N N . GLN A 1 92 ? 30.010 7.465 -47.238 1.00 90.44 92 GLN A N 1
ATOM 713 C CA . GLN A 1 92 ? 30.716 7.531 -45.954 1.00 90.44 92 GLN A CA 1
ATOM 714 C C . GLN A 1 92 ? 29.932 8.334 -44.905 1.00 90.44 92 GLN A C 1
ATOM 716 O O . GLN A 1 92 ? 29.801 7.880 -43.766 1.00 90.44 92 GLN A O 1
ATOM 721 N N . ARG A 1 93 ? 29.339 9.472 -45.288 1.00 92.44 93 ARG A N 1
ATOM 722 C CA . ARG A 1 93 ? 28.470 10.271 -44.408 1.00 92.44 93 ARG A CA 1
ATOM 723 C C . ARG A 1 93 ? 27.225 9.496 -43.975 1.00 92.44 93 ARG A C 1
ATOM 725 O O . ARG A 1 93 ? 26.896 9.492 -42.791 1.00 92.44 93 ARG A O 1
ATOM 732 N N . SER A 1 94 ? 26.570 8.782 -44.895 1.00 89.88 94 SER A N 1
ATOM 733 C CA . SER A 1 94 ? 25.431 7.912 -44.569 1.00 89.88 94 SER A CA 1
ATOM 734 C C . SER A 1 94 ? 25.817 6.773 -43.619 1.00 89.88 94 SER A C 1
ATOM 736 O O . SER A 1 94 ? 25.053 6.453 -42.711 1.00 89.88 94 SER A O 1
ATOM 738 N N . ALA A 1 95 ? 27.007 6.183 -43.783 1.00 87.38 95 ALA A N 1
ATOM 739 C CA . ALA A 1 95 ? 27.507 5.147 -42.880 1.00 87.38 95 ALA A CA 1
ATOM 740 C C . ALA A 1 95 ? 27.769 5.683 -41.459 1.00 87.38 95 ALA A C 1
ATOM 742 O O . ALA A 1 95 ? 27.462 4.993 -40.485 1.00 87.38 95 ALA A O 1
ATOM 743 N N . GLY A 1 96 ? 28.305 6.905 -41.343 1.00 89.12 96 GLY A N 1
ATOM 744 C CA . GLY A 1 96 ? 28.506 7.602 -40.069 1.00 89.12 96 GLY A CA 1
ATOM 745 C C . GLY A 1 96 ? 27.188 7.862 -39.338 1.00 89.12 96 GLY A C 1
ATOM 746 O O . GLY A 1 96 ? 27.003 7.380 -38.222 1.00 89.12 96 GLY A O 1
ATOM 747 N N . ALA A 1 97 ? 26.226 8.493 -40.017 1.00 87.50 97 ALA A N 1
ATOM 748 C CA . ALA A 1 97 ? 24.899 8.760 -39.457 1.00 87.50 97 ALA A CA 1
ATOM 749 C C . ALA A 1 97 ? 24.164 7.469 -39.041 1.00 87.50 97 ALA A C 1
ATOM 751 O O . ALA A 1 97 ? 23.562 7.399 -37.971 1.00 87.50 97 ALA A O 1
ATOM 752 N N . ALA A 1 98 ? 24.258 6.399 -39.841 1.00 86.50 98 ALA A N 1
ATOM 753 C CA . ALA A 1 98 ? 23.667 5.107 -39.491 1.00 86.50 98 ALA A CA 1
ATOM 754 C C . ALA A 1 98 ? 24.292 4.484 -38.227 1.00 86.50 98 ALA A C 1
ATOM 756 O O . ALA A 1 98 ? 23.605 3.781 -37.480 1.00 86.50 98 ALA A O 1
ATOM 757 N N . LYS A 1 99 ? 25.585 4.726 -37.973 1.00 86.06 99 LYS A N 1
ATOM 758 C CA . LYS A 1 99 ? 26.273 4.264 -36.760 1.00 86.06 99 LYS A CA 1
ATOM 759 C C . LYS A 1 99 ? 25.809 5.039 -35.525 1.00 86.06 99 LYS A C 1
ATOM 761 O O . LYS A 1 99 ? 25.545 4.409 -34.506 1.00 86.06 99 LYS A O 1
ATOM 766 N N . GLU A 1 100 ? 25.673 6.357 -35.630 1.00 87.38 100 GLU A N 1
ATOM 767 C CA . GLU A 1 100 ? 25.167 7.213 -34.547 1.00 87.38 100 GLU A CA 1
ATOM 768 C C . GLU A 1 100 ? 23.723 6.854 -34.175 1.00 87.38 100 GLU A C 1
ATOM 770 O O . GLU A 1 100 ? 23.426 6.624 -33.005 1.00 87.38 100 GLU A O 1
ATOM 775 N N . ILE A 1 101 ? 22.845 6.673 -35.169 1.00 87.06 101 ILE A N 1
ATOM 776 C CA . ILE A 1 101 ? 21.464 6.214 -34.944 1.00 87.06 101 ILE A CA 1
ATOM 777 C C . ILE A 1 101 ? 21.451 4.857 -34.232 1.00 87.06 101 ILE A C 1
ATOM 779 O O . ILE A 1 101 ? 20.678 4.649 -33.300 1.00 87.06 101 ILE A O 1
ATOM 783 N N . LYS A 1 102 ? 22.316 3.920 -34.640 1.00 83.31 102 LYS A N 1
ATOM 784 C CA . LYS A 1 102 ? 22.421 2.613 -33.980 1.00 83.31 102 LYS A CA 1
ATOM 785 C C . LYS A 1 102 ? 22.832 2.747 -32.514 1.00 83.31 102 LYS A C 1
ATOM 787 O O . LYS A 1 102 ? 22.313 2.003 -31.688 1.00 83.31 102 LYS A O 1
ATOM 792 N N . GLN A 1 103 ? 23.758 3.651 -32.206 1.00 88.56 103 GLN A N 1
ATOM 793 C CA . GLN A 1 103 ? 24.173 3.907 -30.831 1.00 88.56 103 GLN A CA 1
ATOM 794 C C . GLN A 1 103 ? 23.005 4.461 -30.009 1.00 88.56 103 GLN A C 1
ATOM 796 O O . GLN A 1 103 ? 22.635 3.842 -29.022 1.00 88.56 103 GLN A O 1
ATOM 801 N N . LEU A 1 104 ? 22.330 5.509 -30.492 1.00 89.06 104 LEU A N 1
ATOM 802 C CA . LEU A 1 104 ? 21.162 6.084 -29.814 1.00 89.06 104 LEU A CA 1
ATOM 803 C C . LEU A 1 104 ? 20.037 5.063 -29.583 1.00 89.06 104 LEU A C 1
ATOM 805 O O . LEU A 1 104 ? 19.380 5.086 -28.544 1.00 89.06 104 LEU A O 1
ATOM 809 N N . ILE A 1 105 ? 19.814 4.149 -30.533 1.00 84.94 105 ILE A N 1
ATOM 810 C CA . ILE A 1 105 ? 18.839 3.061 -30.373 1.00 84.94 105 ILE A CA 1
ATOM 811 C C . ILE A 1 105 ? 19.277 2.089 -29.277 1.00 84.94 105 ILE A C 1
ATOM 813 O O . ILE A 1 105 ? 18.440 1.680 -28.479 1.00 84.94 105 ILE A O 1
ATOM 817 N N . ASN A 1 106 ? 20.553 1.701 -29.234 1.00 85.44 106 ASN A N 1
ATOM 818 C CA . ASN A 1 106 ? 21.049 0.808 -28.187 1.00 85.44 106 ASN A CA 1
ATOM 819 C C . ASN A 1 106 ? 20.893 1.450 -26.804 1.00 85.44 106 ASN A C 1
ATOM 821 O O . ASN A 1 106 ? 20.328 0.814 -25.919 1.00 85.44 106 ASN A O 1
ATOM 825 N N . ASP A 1 107 ? 21.294 2.715 -26.667 1.00 89.94 107 ASP A N 1
ATOM 826 C CA . ASP A 1 107 ? 21.161 3.481 -25.426 1.00 89.94 107 ASP A CA 1
ATOM 827 C C . ASP A 1 107 ? 19.682 3.600 -25.013 1.00 89.94 107 ASP A C 1
ATOM 829 O O . ASP A 1 107 ? 19.331 3.482 -23.842 1.00 89.94 107 ASP A O 1
ATOM 833 N N . SER A 1 108 ? 18.778 3.789 -25.983 1.00 84.19 108 SER A N 1
ATOM 834 C CA . SER A 1 108 ? 17.334 3.820 -25.722 1.00 84.19 108 SER A CA 1
ATOM 835 C C . SER A 1 108 ? 16.806 2.462 -25.258 1.00 84.19 108 SER A C 1
ATOM 837 O O . SER A 1 108 ? 16.001 2.406 -24.337 1.00 84.19 108 SER A O 1
ATOM 839 N N . VAL A 1 109 ? 17.252 1.357 -25.865 1.00 84.88 109 VAL A N 1
ATOM 840 C CA . VAL A 1 109 ? 16.845 -0.000 -25.459 1.00 84.88 109 VAL A CA 1
ATOM 841 C C . VAL A 1 109 ? 17.330 -0.321 -24.047 1.00 84.88 109 VAL A C 1
ATOM 843 O O . VAL A 1 109 ? 16.583 -0.931 -23.286 1.00 84.88 109 VAL A O 1
ATOM 846 N N . GLU A 1 110 ? 18.541 0.102 -23.691 1.00 88.44 110 GLU A N 1
ATOM 847 C CA . GLU A 1 110 ? 19.080 -0.039 -22.337 1.00 88.44 110 GLU A CA 1
ATOM 848 C C . GLU A 1 110 ? 18.222 0.725 -21.324 1.00 88.44 110 GLU A C 1
ATOM 850 O O . GLU A 1 110 ? 17.690 0.114 -20.399 1.00 88.44 110 GLU A O 1
ATOM 855 N N . LYS A 1 111 ? 17.953 2.013 -21.577 1.00 84.00 111 LYS A N 1
ATOM 856 C CA . LYS A 1 111 ? 17.101 2.845 -20.711 1.00 84.00 111 LYS A CA 1
ATOM 857 C C . LYS A 1 111 ? 15.677 2.318 -20.565 1.00 84.00 111 LYS A C 1
ATOM 859 O O . LYS A 1 111 ? 15.115 2.366 -19.477 1.00 84.00 111 LYS A O 1
ATOM 864 N N . VAL A 1 112 ? 15.068 1.815 -21.642 1.00 84.62 112 VAL A N 1
ATOM 865 C CA . VAL A 1 112 ? 13.730 1.203 -21.559 1.00 84.62 112 VAL A CA 1
ATOM 866 C C . VAL A 1 112 ? 13.793 -0.103 -20.755 1.00 84.62 112 VAL A C 1
ATOM 868 O O . VAL A 1 112 ? 12.873 -0.387 -19.994 1.00 84.62 112 VAL A O 1
ATOM 871 N N . GLY A 1 113 ? 14.874 -0.880 -20.870 1.00 82.62 113 GLY A N 1
ATOM 872 C CA . GLY A 1 113 ? 15.094 -2.073 -20.049 1.00 82.62 113 GLY A CA 1
ATOM 873 C C . GLY A 1 113 ? 15.238 -1.755 -18.557 1.00 82.62 113 GLY A C 1
ATOM 874 O O . GLY A 1 113 ? 14.621 -2.423 -17.732 1.00 82.62 113 GLY A O 1
ATOM 875 N N . GLU A 1 114 ? 16.000 -0.718 -18.208 1.00 90.75 114 GLU A N 1
ATOM 876 C CA . GLU A 1 114 ? 16.102 -0.206 -16.834 1.00 90.75 114 GLU A CA 1
ATOM 877 C C . GLU A 1 114 ? 14.751 0.305 -16.320 1.00 90.75 114 GLU A C 1
ATOM 879 O O . GLU A 1 114 ? 14.322 -0.069 -15.230 1.00 90.75 114 GLU A O 1
ATOM 884 N N . GLY A 1 115 ? 14.036 1.089 -17.134 1.00 86.06 115 GLY A N 1
ATOM 885 C CA . GLY A 1 115 ? 12.700 1.583 -16.805 1.00 86.06 115 GLY A CA 1
ATOM 886 C C . GLY A 1 115 ? 11.691 0.459 -16.568 1.00 86.06 115 GLY A C 1
ATOM 887 O O . GLY A 1 115 ? 10.886 0.553 -15.648 1.00 86.06 115 GLY A O 1
ATOM 888 N N . SER A 1 116 ? 11.762 -0.632 -17.340 1.00 86.19 116 SER A N 1
ATOM 889 C CA . SER A 1 116 ? 10.908 -1.807 -17.128 1.00 86.19 116 SER A CA 1
ATOM 890 C C . SER A 1 116 ? 11.140 -2.434 -15.756 1.00 86.19 116 SER A C 1
ATOM 892 O O . SER A 1 116 ? 10.171 -2.732 -15.071 1.00 86.19 116 SER A O 1
ATOM 894 N N . LYS A 1 117 ? 12.401 -2.583 -15.327 1.00 87.69 117 LYS A N 1
ATOM 895 C CA . LYS A 1 117 ? 12.717 -3.141 -14.002 1.00 87.69 117 LYS A CA 1
ATOM 896 C C . LYS A 1 117 ? 12.161 -2.280 -12.872 1.00 87.69 117 LYS A C 1
ATOM 898 O O . LYS A 1 117 ? 11.553 -2.809 -11.953 1.00 87.69 117 LYS A O 1
ATOM 903 N N . LEU A 1 118 ? 12.314 -0.959 -12.974 1.00 91.06 118 LEU A N 1
ATOM 904 C CA . LEU A 1 118 ? 11.771 -0.025 -11.982 1.00 91.06 118 LEU A CA 1
ATOM 905 C C . LEU A 1 118 ? 10.238 -0.088 -11.904 1.00 91.06 118 LEU A C 1
ATOM 907 O O . LEU A 1 118 ? 9.666 0.035 -10.821 1.00 91.06 118 LEU A O 1
ATOM 911 N N . VAL A 1 119 ? 9.563 -0.277 -13.042 1.00 89.19 119 VAL A N 1
ATOM 912 C CA . VAL A 1 119 ? 8.105 -0.464 -13.082 1.00 89.19 119 VAL A CA 1
ATOM 913 C C . VAL A 1 119 ? 7.702 -1.794 -12.447 1.00 89.19 119 VAL A C 1
ATOM 915 O O . VAL A 1 119 ? 6.726 -1.813 -11.702 1.00 89.19 119 VAL A O 1
ATOM 918 N N . ASP A 1 120 ? 8.451 -2.872 -12.686 1.00 86.19 120 ASP A N 1
ATOM 919 C CA . ASP A 1 120 ? 8.199 -4.176 -12.062 1.00 86.19 120 ASP A CA 1
ATOM 920 C C . ASP A 1 120 ? 8.359 -4.094 -10.529 1.00 86.19 120 ASP A C 1
ATOM 922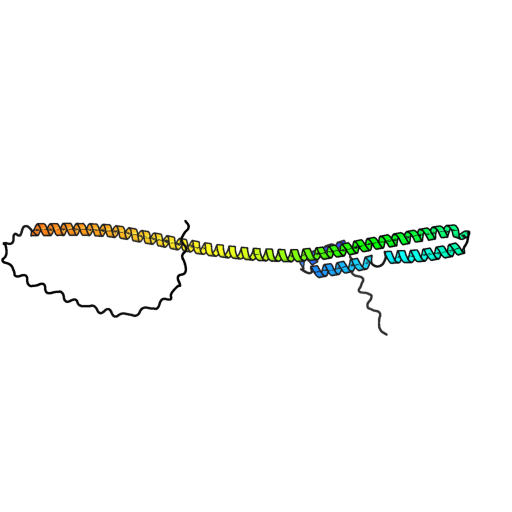 O O . ASP A 1 120 ? 7.444 -4.475 -9.799 1.00 86.19 120 ASP A O 1
ATOM 926 N N . GLU A 1 121 ? 9.447 -3.490 -10.036 1.00 91.81 121 GLU A N 1
ATOM 927 C CA . GLU A 1 121 ? 9.678 -3.239 -8.599 1.00 91.81 121 GLU A CA 1
ATOM 928 C C . GLU A 1 121 ? 8.571 -2.368 -7.980 1.00 91.81 121 GLU A C 1
ATOM 930 O O . GLU A 1 121 ? 8.060 -2.649 -6.894 1.00 91.81 121 GLU A O 1
ATOM 935 N N . SER A 1 122 ? 8.144 -1.320 -8.692 1.00 91.94 122 SER A N 1
ATOM 936 C CA . SER A 1 122 ? 7.022 -0.478 -8.258 1.00 91.94 122 SER A CA 1
ATOM 937 C C . SER A 1 122 ? 5.709 -1.264 -8.212 1.00 91.94 122 SER A C 1
ATOM 939 O O . SER A 1 122 ? 4.895 -1.052 -7.314 1.00 91.94 122 SER A O 1
ATOM 941 N N . GLY A 1 123 ? 5.500 -2.186 -9.156 1.00 93.75 123 GLY A N 1
ATOM 942 C CA . GLY A 1 123 ? 4.352 -3.087 -9.184 1.00 93.75 123 GLY A CA 1
ATOM 943 C C . GLY A 1 123 ? 4.306 -4.011 -7.967 1.00 93.75 123 GLY A C 1
ATOM 944 O O . GLY A 1 123 ? 3.244 -4.165 -7.362 1.00 93.75 123 GLY A O 1
ATOM 945 N N . GLU A 1 124 ? 5.451 -4.564 -7.560 1.00 94.38 124 GLU A N 1
ATOM 946 C CA . GLU A 1 124 ? 5.564 -5.375 -6.341 1.00 94.38 124 GLU A CA 1
ATOM 947 C C . GLU A 1 124 ? 5.250 -4.560 -5.079 1.00 94.38 124 GLU A C 1
ATOM 949 O O . GLU A 1 124 ? 4.474 -5.011 -4.234 1.00 94.38 124 GLU A O 1
ATOM 954 N N . MET A 1 125 ? 5.771 -3.332 -4.967 1.00 94.44 125 MET A N 1
ATOM 955 C CA . MET A 1 125 ? 5.457 -2.457 -3.831 1.00 94.44 125 MET A CA 1
ATOM 956 C C . MET A 1 125 ? 3.972 -2.083 -3.773 1.00 94.44 125 MET A C 1
ATOM 958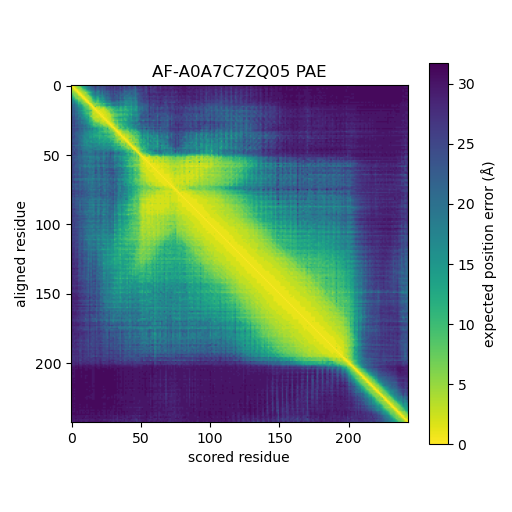 O O . MET A 1 125 ? 3.367 -2.106 -2.702 1.00 94.44 125 MET A O 1
ATOM 962 N N . LEU A 1 126 ? 3.345 -1.787 -4.916 1.00 92.56 126 LEU A N 1
ATOM 963 C CA . LEU A 1 126 ? 1.905 -1.525 -4.964 1.00 92.56 126 LEU A CA 1
ATOM 964 C C . LEU A 1 126 ? 1.086 -2.758 -4.551 1.00 92.56 126 LEU A C 1
ATOM 966 O O . LEU A 1 126 ? 0.081 -2.610 -3.857 1.00 92.56 126 LEU A O 1
ATOM 970 N N . ALA A 1 127 ? 1.519 -3.970 -4.911 1.00 94.69 127 ALA A N 1
ATOM 971 C CA . ALA A 1 127 ? 0.865 -5.204 -4.472 1.00 94.69 127 ALA A CA 1
ATOM 972 C C . ALA A 1 127 ? 0.961 -5.409 -2.947 1.00 94.69 127 ALA A C 1
ATOM 974 O O . ALA A 1 127 ? -0.017 -5.820 -2.313 1.00 94.69 127 ALA A O 1
ATOM 975 N N . GLN A 1 128 ? 2.103 -5.067 -2.342 1.00 96.69 128 GLN A N 1
ATOM 976 C CA . GLN A 1 128 ? 2.264 -5.076 -0.884 1.00 96.69 128 GLN A CA 1
ATOM 977 C C . GLN A 1 128 ? 1.323 -4.067 -0.213 1.00 96.69 128 GLN A C 1
ATOM 979 O O . GLN A 1 128 ? 0.630 -4.428 0.734 1.00 96.69 128 GLN A O 1
ATOM 984 N N . ILE A 1 129 ? 1.211 -2.846 -0.751 1.00 96.50 129 ILE A N 1
ATOM 985 C CA . ILE A 1 129 ? 0.280 -1.827 -0.237 1.00 96.50 129 ILE A CA 1
ATOM 986 C C . ILE A 1 129 ? -1.165 -2.335 -0.269 1.00 96.50 129 ILE A C 1
ATOM 988 O O . ILE A 1 129 ? -1.885 -2.190 0.716 1.00 96.50 129 ILE A O 1
ATOM 992 N N . VAL A 1 130 ? -1.596 -2.955 -1.373 1.00 97.50 130 VAL A N 1
ATOM 993 C CA . VAL A 1 130 ? -2.950 -3.528 -1.475 1.00 97.50 130 VAL A CA 1
ATOM 994 C C . VAL A 1 130 ? -3.179 -4.593 -0.403 1.00 97.50 130 VAL A C 1
ATOM 996 O O . VAL A 1 130 ? -4.242 -4.607 0.215 1.00 97.50 130 VAL A O 1
ATOM 999 N N . THR A 1 131 ? -2.182 -5.440 -0.147 1.00 97.25 131 THR A N 1
ATOM 1000 C CA . THR A 1 131 ? -2.252 -6.469 0.902 1.00 97.25 131 THR A CA 1
ATOM 1001 C C . THR A 1 131 ? -2.407 -5.834 2.287 1.00 97.25 131 THR A C 1
ATOM 1003 O O . THR A 1 131 ? -3.340 -6.169 3.011 1.00 97.25 131 THR A O 1
ATOM 1006 N N . SER A 1 132 ? -1.585 -4.838 2.628 1.00 97.44 132 SER A N 1
ATOM 1007 C CA . SER A 1 132 ? -1.692 -4.132 3.914 1.00 97.44 132 SER A CA 1
ATOM 1008 C C . SER A 1 132 ? -3.033 -3.411 4.088 1.00 97.44 132 SER A C 1
ATOM 1010 O O . SER A 1 132 ? -3.595 -3.394 5.180 1.00 97.44 132 SER A O 1
ATOM 1012 N N . VAL A 1 133 ? -3.596 -2.841 3.018 1.00 97.50 133 VAL A N 1
ATOM 1013 C CA . VAL A 1 133 ? -4.930 -2.219 3.071 1.00 97.50 133 VAL A CA 1
ATOM 1014 C C . VAL A 1 133 ? -6.020 -3.259 3.348 1.00 97.50 133 VAL A C 1
ATOM 1016 O O . VAL A 1 133 ? -6.955 -2.973 4.097 1.00 97.50 133 VAL A O 1
ATOM 1019 N N . GLN A 1 134 ? -5.907 -4.469 2.791 1.00 96.94 134 GLN A N 1
ATOM 1020 C CA . GLN A 1 134 ? -6.840 -5.563 3.083 1.00 96.94 134 GLN A CA 1
ATOM 1021 C C . GLN A 1 134 ? -6.761 -6.006 4.549 1.00 96.94 134 GLN A C 1
ATOM 1023 O O . GLN A 1 134 ? -7.804 -6.194 5.174 1.00 96.94 134 GLN A O 1
ATOM 1028 N N . GLU A 1 135 ? -5.558 -6.108 5.116 1.00 97.69 135 GLU A N 1
ATOM 1029 C CA . GLU A 1 135 ? -5.356 -6.429 6.537 1.00 97.69 135 GLU A CA 1
ATOM 1030 C C . GLU A 1 135 ? -5.985 -5.370 7.451 1.00 97.69 135 GLU A C 1
ATOM 1032 O O . GLU A 1 135 ? -6.740 -5.703 8.364 1.00 97.69 135 GLU A O 1
ATOM 1037 N N . VAL A 1 136 ? -5.762 -4.082 7.167 1.00 98.00 136 VAL A N 1
ATOM 1038 C CA . VAL A 1 136 ? -6.390 -2.983 7.921 1.00 98.00 136 VAL A CA 1
ATOM 1039 C C . VAL A 1 136 ? -7.916 -3.039 7.808 1.00 98.00 136 VAL A C 1
ATOM 1041 O O . VAL A 1 136 ? -8.616 -2.842 8.799 1.00 98.00 136 VAL A O 1
ATOM 1044 N N . SER A 1 137 ? -8.453 -3.351 6.625 1.00 97.31 137 SER A N 1
ATOM 1045 C CA . SER A 1 137 ? -9.898 -3.516 6.443 1.00 97.31 137 SER A CA 1
ATOM 1046 C C . SER A 1 137 ? -10.461 -4.684 7.258 1.00 97.31 137 SER A C 1
ATOM 1048 O O . SER A 1 137 ? -11.574 -4.571 7.773 1.00 97.31 137 SER A O 1
ATOM 1050 N N . ALA A 1 138 ? -9.724 -5.792 7.375 1.00 97.69 138 ALA A N 1
ATOM 1051 C CA . ALA A 1 138 ? -10.121 -6.927 8.204 1.00 97.69 138 ALA A CA 1
ATOM 1052 C C . ALA A 1 138 ? -10.156 -6.536 9.689 1.00 97.69 138 ALA A C 1
ATOM 1054 O O . ALA A 1 138 ? -11.175 -6.744 10.346 1.00 97.69 138 ALA A O 1
ATOM 1055 N N . LEU A 1 139 ? -9.117 -5.849 10.177 1.00 97.56 139 LEU A N 1
ATOM 1056 C CA . LEU A 1 139 ? -9.064 -5.341 11.552 1.00 97.56 139 LEU A CA 1
ATOM 1057 C C . LEU A 1 139 ? -10.228 -4.394 11.870 1.00 97.56 139 LEU A C 1
ATOM 1059 O O . LEU A 1 139 ? -10.826 -4.491 12.936 1.00 97.56 139 LEU A O 1
ATOM 1063 N N . ILE A 1 140 ? -10.602 -3.505 10.944 1.00 97.12 140 ILE A N 1
ATOM 1064 C CA . ILE A 1 140 ? -11.765 -2.620 11.127 1.00 97.12 140 ILE A CA 1
ATOM 1065 C C . ILE A 1 140 ? -13.064 -3.432 11.243 1.00 97.12 140 ILE A C 1
ATOM 1067 O O . ILE A 1 140 ? -13.923 -3.098 12.060 1.00 97.12 140 ILE A O 1
ATOM 1071 N N . SER A 1 141 ? -13.212 -4.508 10.464 1.00 98.06 141 SER A N 1
ATOM 1072 C CA . SER A 1 141 ? -14.372 -5.402 10.560 1.00 98.06 141 SER A CA 1
ATOM 1073 C C . SER A 1 141 ? -14.423 -6.141 11.902 1.00 98.06 141 SER A C 1
ATOM 1075 O O . SER A 1 141 ? -15.500 -6.295 12.485 1.00 98.06 141 SER A O 1
ATOM 1077 N N . GLU A 1 142 ? -13.272 -6.579 12.412 1.00 98.12 142 GLU A N 1
ATOM 1078 C CA . GLU A 1 142 ? -13.156 -7.191 13.739 1.00 98.12 142 GLU A CA 1
ATOM 1079 C C . GLU A 1 142 ? -13.493 -6.184 14.847 1.00 98.12 142 GLU A C 1
ATOM 1081 O O . GLU A 1 142 ? -14.307 -6.490 15.716 1.00 98.12 142 GLU A O 1
ATOM 1086 N N . ILE A 1 143 ? -12.972 -4.952 14.770 1.00 97.69 143 ILE A N 1
ATOM 1087 C CA . ILE A 1 143 ? -13.295 -3.867 15.711 1.00 97.69 143 ILE A CA 1
ATOM 1088 C C . ILE A 1 143 ? -14.794 -3.562 15.702 1.00 97.69 143 ILE A C 1
ATOM 1090 O O . ILE A 1 143 ? -15.385 -3.398 16.767 1.00 97.69 143 ILE A O 1
ATOM 1094 N N . ALA A 1 144 ? -15.427 -3.496 14.528 1.00 97.69 144 ALA A N 1
ATOM 1095 C CA . ALA A 1 144 ? -16.861 -3.240 14.420 1.00 97.69 144 ALA A CA 1
ATOM 1096 C C . ALA A 1 144 ? -17.688 -4.348 15.094 1.00 97.69 144 ALA A C 1
ATOM 1098 O O . ALA A 1 144 ? -18.651 -4.056 15.803 1.00 97.69 144 ALA A O 1
ATOM 1099 N N . THR A 1 145 ? -17.275 -5.606 14.921 1.00 98.19 145 THR A N 1
ATOM 1100 C CA . THR A 1 145 ? -17.915 -6.764 15.560 1.00 98.19 145 THR A CA 1
ATOM 1101 C C . THR A 1 145 ? -17.740 -6.719 17.078 1.00 98.19 145 THR A C 1
ATOM 1103 O O . THR A 1 145 ? -18.727 -6.768 17.809 1.00 98.19 145 THR A O 1
ATOM 1106 N N . ALA A 1 146 ? -16.509 -6.517 17.555 1.00 98.31 146 ALA A N 1
ATOM 1107 C CA . ALA A 1 146 ? -16.209 -6.388 18.980 1.00 98.31 146 ALA A CA 1
ATOM 1108 C C . ALA A 1 146 ? -16.951 -5.203 19.622 1.00 98.31 146 ALA A C 1
ATOM 1110 O O . ALA A 1 146 ? -17.457 -5.314 20.734 1.00 98.31 146 ALA A O 1
ATOM 1111 N N . SER A 1 147 ? -17.077 -4.081 18.906 1.00 98.25 147 SER A N 1
ATOM 1112 C CA . SER A 1 147 ? -17.818 -2.903 19.376 1.00 98.25 147 SER A CA 1
ATOM 1113 C C . SER A 1 147 ? -19.314 -3.189 19.515 1.00 98.25 147 SER A C 1
ATOM 1115 O O . SER A 1 147 ? -19.940 -2.735 20.472 1.00 98.25 147 SER A O 1
ATOM 1117 N N . ALA A 1 148 ? -19.897 -3.963 18.593 1.00 97.88 148 ALA A N 1
ATOM 1118 C CA . ALA A 1 148 ? -21.293 -4.381 18.688 1.00 97.88 148 ALA A CA 1
ATOM 1119 C C . ALA A 1 148 ? -21.522 -5.309 19.895 1.00 97.88 148 ALA A C 1
ATOM 1121 O O . ALA A 1 148 ? -22.458 -5.092 20.668 1.00 97.88 148 ALA A O 1
ATOM 1122 N N . GLU A 1 149 ? -20.636 -6.288 20.105 1.00 98.12 149 GLU A N 1
ATOM 1123 C CA . GLU A 1 149 ? -20.674 -7.175 21.276 1.00 98.12 149 GLU A CA 1
ATOM 1124 C C . GLU A 1 149 ? -20.512 -6.396 22.586 1.00 98.12 149 GLU A C 1
ATOM 1126 O O . GLU A 1 149 ? -21.274 -6.602 23.532 1.00 98.12 149 GLU A O 1
ATOM 1131 N N . GLN A 1 150 ? -19.575 -5.446 22.630 1.00 98.12 150 GLN A N 1
ATOM 1132 C CA . GLN A 1 150 ? -19.365 -4.577 23.784 1.00 98.12 150 GLN A CA 1
ATOM 1133 C C . GLN A 1 150 ? -20.604 -3.723 24.077 1.00 98.12 150 GLN A C 1
ATOM 1135 O O . GLN A 1 150 ? -20.991 -3.605 25.237 1.00 98.12 150 GLN A O 1
ATOM 1140 N N . SER A 1 151 ? -21.261 -3.176 23.048 1.00 98.25 151 SER A N 1
ATOM 1141 C CA . SER A 1 151 ? -22.514 -2.428 23.211 1.00 98.25 151 SER A CA 1
ATOM 1142 C C . SER A 1 151 ? -23.605 -3.296 23.839 1.00 98.25 151 SER A C 1
ATOM 1144 O O . SER A 1 151 ? -24.238 -2.880 24.807 1.00 98.25 151 SER A O 1
ATOM 1146 N N . THR A 1 152 ? -23.781 -4.530 23.352 1.00 98.12 152 THR A N 1
ATOM 1147 C CA . THR A 1 152 ? -24.723 -5.488 23.958 1.00 98.12 152 THR A CA 1
ATOM 1148 C C . THR A 1 152 ? -24.341 -5.823 25.405 1.00 98.12 152 THR A C 1
ATOM 1150 O O . THR A 1 152 ? -25.207 -5.885 26.276 1.00 98.12 152 THR A O 1
ATOM 1153 N N . GLY A 1 153 ? -23.049 -5.989 25.700 1.00 98.12 153 GLY A N 1
ATOM 1154 C CA . GLY A 1 153 ? -22.561 -6.195 27.065 1.00 98.12 153 GLY A CA 1
ATOM 1155 C C . GLY A 1 153 ? -22.875 -5.015 27.991 1.00 98.12 153 GLY A C 1
ATOM 1156 O O . GLY A 1 153 ? -23.311 -5.216 29.123 1.00 98.12 153 GLY A O 1
ATOM 1157 N N . ILE A 1 154 ? -22.731 -3.779 27.506 1.00 98.19 154 ILE A N 1
ATOM 1158 C CA . ILE A 1 154 ? -23.067 -2.566 28.264 1.00 98.19 154 ILE A CA 1
ATOM 1159 C C . ILE A 1 154 ? -24.571 -2.490 28.552 1.00 98.19 154 ILE A C 1
ATOM 1161 O O . ILE A 1 154 ? -24.948 -2.133 29.667 1.00 98.19 154 ILE A O 1
ATOM 1165 N N . GLU A 1 155 ? -25.435 -2.861 27.604 1.00 98.31 155 GLU A N 1
ATOM 1166 C CA . GLU A 1 155 ? -26.887 -2.925 27.837 1.00 98.31 155 GLU A CA 1
ATOM 1167 C C . GLU A 1 155 ? -27.242 -3.921 28.951 1.00 98.31 155 GLU A C 1
ATOM 1169 O O . GLU A 1 155 ? -28.047 -3.612 29.833 1.00 98.31 155 GLU A O 1
ATOM 1174 N N . GLN A 1 156 ? -26.595 -5.090 28.968 1.00 97.69 156 GLN A N 1
ATOM 1175 C CA . GLN A 1 156 ? -26.778 -6.086 30.028 1.00 97.69 156 GLN A CA 1
ATOM 1176 C C . GLN A 1 156 ? -26.298 -5.573 31.391 1.00 97.69 156 GLN A C 1
ATOM 1178 O O . GLN A 1 156 ? -26.990 -5.753 32.395 1.00 97.69 156 GLN A O 1
ATOM 1183 N N . VAL A 1 157 ? -25.140 -4.904 31.433 1.00 98.31 157 VAL A N 1
ATOM 1184 C CA . VAL A 1 157 ? -24.625 -4.269 32.656 1.00 98.31 157 VAL A CA 1
ATOM 1185 C C . VAL A 1 157 ? -25.590 -3.193 33.147 1.00 98.31 157 VAL A C 1
ATOM 1187 O O . VAL A 1 157 ? -25.904 -3.159 34.334 1.00 98.31 157 VAL A O 1
ATOM 1190 N N . ASN A 1 158 ? -26.108 -2.349 32.253 1.00 98.00 158 ASN A N 1
ATOM 1191 C CA . ASN A 1 158 ? -27.066 -1.305 32.604 1.00 98.00 158 ASN A CA 1
ATOM 1192 C C . ASN A 1 158 ? -28.336 -1.901 33.233 1.00 98.00 158 ASN A C 1
ATOM 1194 O O . ASN A 1 158 ? -28.721 -1.500 34.330 1.00 98.00 158 ASN A O 1
ATOM 1198 N N . ALA A 1 159 ? -28.909 -2.935 32.609 1.00 98.00 159 ALA A N 1
ATOM 1199 C CA . ALA A 1 159 ? -30.072 -3.638 33.145 1.00 98.00 159 ALA A CA 1
ATOM 1200 C C . ALA A 1 159 ? -29.802 -4.252 34.532 1.00 98.00 159 ALA A C 1
ATOM 1202 O O . ALA A 1 159 ? -30.646 -4.169 35.429 1.00 98.00 159 ALA A O 1
ATOM 1203 N N . ALA A 1 160 ? -28.618 -4.839 34.735 1.00 97.88 160 ALA A N 1
ATOM 1204 C CA . ALA A 1 160 ? -28.216 -5.374 36.032 1.00 97.88 160 ALA A CA 1
ATOM 1205 C C . ALA A 1 160 ? -28.095 -4.271 37.097 1.00 97.88 160 ALA A C 1
ATOM 1207 O O . ALA A 1 160 ? -28.575 -4.456 38.214 1.00 97.88 160 ALA A O 1
ATOM 1208 N N . VAL A 1 161 ? -27.519 -3.114 36.754 1.00 98.06 161 VAL A N 1
ATOM 1209 C CA . VAL A 1 161 ? -27.407 -1.959 37.661 1.00 98.06 161 VAL A CA 1
ATOM 1210 C C . VAL A 1 161 ? -28.785 -1.417 38.041 1.00 98.06 161 VAL A C 1
ATOM 1212 O O . VAL A 1 161 ? -29.022 -1.163 39.218 1.00 98.06 161 VAL A O 1
ATOM 1215 N N . THR A 1 162 ? -29.726 -1.310 37.097 1.00 98.12 162 THR A N 1
ATOM 1216 C CA . THR A 1 162 ? -31.108 -0.902 37.404 1.00 98.12 162 THR A CA 1
ATOM 1217 C C . THR A 1 162 ? -31.801 -1.881 38.355 1.00 98.12 162 THR A C 1
ATOM 1219 O O . THR A 1 162 ? -32.516 -1.461 39.264 1.00 98.12 162 THR A O 1
ATOM 1222 N N . ASN A 1 163 ? -31.576 -3.188 38.192 1.00 97.94 163 ASN A N 1
ATOM 1223 C CA . ASN A 1 163 ? -32.111 -4.190 39.116 1.00 97.94 163 ASN A CA 1
ATOM 1224 C C . ASN A 1 163 ? -31.484 -4.061 40.517 1.00 97.94 163 ASN A C 1
ATOM 1226 O O . ASN A 1 163 ? -32.196 -4.058 41.521 1.00 97.94 163 ASN A O 1
ATOM 1230 N N . LEU A 1 164 ? -30.160 -3.887 40.593 1.00 97.38 164 LEU A N 1
ATOM 1231 C CA . LEU A 1 164 ? -29.465 -3.654 41.861 1.00 97.38 164 LEU A CA 1
ATOM 1232 C C . LEU A 1 164 ? -29.962 -2.388 42.568 1.00 97.38 164 LEU A C 1
ATOM 1234 O O . LEU A 1 164 ? -30.135 -2.411 43.787 1.00 97.38 164 LEU A O 1
ATOM 1238 N N . ASP A 1 165 ? -30.239 -1.315 41.828 1.00 98.19 165 ASP A N 1
ATOM 1239 C CA . ASP A 1 165 ? -30.832 -0.097 42.382 1.00 98.19 165 ASP A CA 1
ATOM 1240 C C . ASP A 1 165 ? -32.230 -0.370 42.959 1.00 98.19 165 ASP A C 1
ATOM 1242 O O . ASP A 1 165 ? -32.497 -0.040 44.113 1.00 98.19 165 ASP A O 1
ATOM 1246 N N . SER A 1 166 ? -33.089 -1.091 42.230 1.00 98.06 166 SER A N 1
ATOM 1247 C CA . SER A 1 166 ? -34.420 -1.476 42.723 1.00 98.06 166 SER A CA 1
ATOM 1248 C C . SER A 1 166 ? -34.361 -2.301 44.014 1.00 98.06 166 SER A C 1
ATOM 1250 O O . SER A 1 166 ? -35.144 -2.056 44.932 1.00 98.06 166 SER A O 1
ATOM 1252 N N . VAL A 1 167 ? -33.452 -3.277 44.104 1.00 98.06 167 VAL A N 1
ATOM 1253 C CA . VAL A 1 167 ? -33.261 -4.080 45.326 1.00 98.06 167 VAL A CA 1
ATOM 1254 C C . VAL A 1 167 ? -32.710 -3.215 46.460 1.00 98.06 167 VAL A C 1
ATOM 1256 O O . VAL A 1 167 ? -33.115 -3.371 47.609 1.00 98.06 167 VAL A O 1
ATOM 1259 N N . THR A 1 168 ? -31.822 -2.268 46.154 1.00 97.94 168 THR A N 1
ATOM 1260 C CA . THR A 1 168 ? -31.272 -1.333 47.145 1.00 97.94 168 THR A CA 1
ATOM 1261 C C . THR A 1 168 ? -32.361 -0.423 47.714 1.00 97.94 168 THR A C 1
ATOM 1263 O O . THR A 1 168 ? -32.446 -0.269 48.932 1.00 97.94 168 THR A O 1
ATOM 1266 N N . GLN A 1 169 ? -33.247 0.107 46.867 1.00 98.06 169 GLN A N 1
ATOM 1267 C CA . GLN A 1 169 ? -34.406 0.891 47.304 1.00 98.06 169 GLN A CA 1
ATOM 1268 C C . GLN A 1 169 ? -35.381 0.053 48.141 1.00 98.06 169 GLN A C 1
ATOM 1270 O O . GLN A 1 169 ? -35.851 0.510 49.181 1.00 98.06 169 GLN A O 1
ATOM 1275 N N . GLN A 1 170 ? -35.641 -1.196 47.742 1.00 98.00 170 GLN A N 1
ATOM 1276 C CA . GLN A 1 170 ? -36.468 -2.110 48.530 1.00 98.00 170 GLN A CA 1
ATOM 1277 C C . GLN A 1 170 ? -35.847 -2.398 49.903 1.00 98.00 170 GLN A C 1
ATOM 1279 O O . GLN A 1 170 ? -36.555 -2.382 50.907 1.00 98.00 170 GLN A O 1
ATOM 1284 N N . ASN A 1 171 ? -34.533 -2.618 49.971 1.00 97.44 171 ASN A N 1
ATOM 1285 C CA . ASN A 1 171 ? -33.830 -2.820 51.236 1.00 97.44 171 ASN A CA 1
ATOM 1286 C C . ASN A 1 171 ? -33.934 -1.590 52.143 1.00 97.44 171 ASN A C 1
ATOM 1288 O O . ASN A 1 171 ? -34.128 -1.747 53.345 1.00 97.44 171 ASN A O 1
ATOM 1292 N N . ALA A 1 172 ? -33.850 -0.379 51.587 1.00 97.81 172 ALA A N 1
ATOM 1293 C CA . ALA A 1 172 ? -34.053 0.847 52.354 1.00 97.81 172 ALA A CA 1
ATOM 1294 C C . ALA A 1 172 ? -35.477 0.923 52.936 1.00 97.81 172 ALA A C 1
ATOM 1296 O O . ALA A 1 172 ? -35.628 1.140 54.137 1.00 97.81 172 ALA A O 1
ATOM 1297 N N . ALA A 1 173 ? -36.504 0.643 52.127 1.00 97.31 173 ALA A N 1
ATOM 1298 C CA . ALA A 1 173 ? -37.894 0.608 52.589 1.00 97.31 173 ALA A CA 1
ATOM 1299 C C . ALA A 1 173 ? -38.118 -0.453 53.683 1.00 97.31 173 ALA A C 1
ATOM 1301 O O . ALA A 1 173 ? -38.742 -0.175 54.705 1.00 97.31 173 ALA A O 1
ATOM 1302 N N . LEU A 1 174 ? -37.546 -1.650 53.520 1.00 97.88 174 LEU A N 1
ATOM 1303 C CA . LEU A 1 174 ? -37.613 -2.709 54.530 1.00 97.88 174 LEU A CA 1
ATOM 1304 C C . LEU A 1 174 ? -36.940 -2.302 55.847 1.00 97.88 174 LEU A C 1
ATOM 1306 O O . LEU A 1 174 ? -37.421 -2.664 56.919 1.00 97.88 174 LEU A O 1
ATOM 1310 N N . VAL A 1 175 ? -35.837 -1.552 55.789 1.00 98.12 175 VAL A N 1
ATOM 1311 C CA . VAL A 1 175 ? -35.174 -1.022 56.989 1.00 98.12 175 VAL A CA 1
ATOM 1312 C C . VAL A 1 175 ? -36.043 0.032 57.675 1.00 98.12 175 VAL A C 1
ATOM 1314 O O . VAL A 1 175 ? -36.133 0.023 58.905 1.00 98.12 175 VAL A O 1
ATOM 1317 N N . GLU A 1 176 ? -36.716 0.904 56.922 1.00 97.44 176 GLU A N 1
ATOM 1318 C CA . GLU A 1 176 ? -37.675 1.864 57.486 1.00 97.44 176 GLU A CA 1
ATOM 1319 C C . GLU A 1 176 ? -38.846 1.150 58.176 1.00 97.44 176 GLU A C 1
ATOM 1321 O O . GLU A 1 176 ? -39.149 1.446 59.335 1.00 97.44 176 GLU A O 1
ATOM 1326 N N . GLU A 1 177 ? -39.446 0.152 57.521 1.00 97.31 177 GLU A N 1
ATOM 1327 C CA . GLU A 1 177 ? -40.518 -0.668 58.097 1.00 97.31 177 GLU A CA 1
ATOM 1328 C C . GLU A 1 177 ? -40.059 -1.413 59.358 1.00 97.31 177 GLU A C 1
ATOM 1330 O O . GLU A 1 177 ? -40.745 -1.392 60.383 1.00 97.31 177 GLU A O 1
ATOM 1335 N N . ALA A 1 178 ? -38.876 -2.035 59.321 1.00 97.00 178 ALA A N 1
ATOM 1336 C CA . ALA A 1 178 ? -38.308 -2.742 60.466 1.00 97.00 178 ALA A CA 1
ATOM 1337 C C . ALA A 1 178 ? -38.023 -1.794 61.639 1.00 97.00 178 ALA A C 1
ATOM 1339 O O . ALA A 1 178 ? -38.267 -2.147 62.794 1.00 97.00 178 ALA A O 1
ATOM 1340 N N . THR A 1 179 ? -37.553 -0.579 61.351 1.00 97.44 179 THR A N 1
ATOM 1341 C CA . THR A 1 179 ? -37.317 0.454 62.366 1.00 97.44 179 THR A CA 1
ATOM 1342 C C . THR A 1 179 ? -38.636 0.905 62.994 1.00 97.44 179 THR A C 1
ATOM 1344 O O . THR A 1 179 ? -38.736 0.971 64.218 1.00 97.44 179 THR A O 1
ATOM 1347 N N . ALA A 1 180 ? -39.679 1.138 62.191 1.00 97.00 180 ALA A N 1
ATOM 1348 C CA . ALA A 1 180 ? -41.010 1.483 62.690 1.00 97.00 180 ALA A CA 1
ATOM 1349 C C . ALA A 1 180 ? -41.610 0.364 63.562 1.00 97.00 180 ALA A C 1
ATOM 1351 O O . ALA A 1 180 ? -42.162 0.630 64.633 1.00 97.00 180 ALA A O 1
ATOM 1352 N N . ALA A 1 181 ? -41.452 -0.897 63.146 1.00 96.94 181 ALA A N 1
ATOM 1353 C CA . ALA A 1 181 ? -41.872 -2.053 63.931 1.00 96.94 181 ALA A CA 1
ATOM 1354 C C . ALA A 1 181 ? -41.105 -2.151 65.260 1.00 96.94 181 ALA A C 1
ATOM 1356 O O . ALA A 1 181 ? -41.717 -2.385 66.302 1.00 96.94 181 ALA A O 1
ATOM 1357 N N . ALA A 1 182 ? -39.787 -1.922 65.249 1.00 97.44 182 ALA A N 1
ATOM 1358 C CA . ALA A 1 182 ? -38.965 -1.914 66.456 1.00 97.44 182 ALA A CA 1
ATOM 1359 C C . ALA A 1 182 ? -39.405 -0.824 67.449 1.00 97.44 182 ALA A C 1
ATOM 1361 O O . ALA A 1 182 ? -39.529 -1.112 68.639 1.00 97.44 182 ALA A O 1
ATOM 1362 N N . VAL A 1 183 ? -39.717 0.388 66.969 1.00 96.81 183 VAL A N 1
ATOM 1363 C CA . VAL A 1 183 ? -40.259 1.475 67.806 1.00 96.81 183 VAL A CA 1
ATOM 1364 C C . VAL A 1 183 ? -41.614 1.084 68.402 1.00 96.81 183 VAL A C 1
ATOM 1366 O O . VAL A 1 183 ? -41.806 1.208 69.608 1.00 96.81 183 VAL A O 1
ATOM 1369 N N . SER A 1 184 ? -42.527 0.520 67.604 1.00 96.75 184 SER A N 1
ATOM 1370 C CA . SER A 1 184 ? -43.831 0.069 68.112 1.00 96.75 184 SER A CA 1
ATOM 1371 C C . SER A 1 184 ? -43.704 -1.027 69.179 1.00 96.75 184 SER A C 1
ATOM 1373 O O . SER A 1 184 ? -44.422 -1.007 70.181 1.00 96.75 184 SER A O 1
ATOM 1375 N N . LEU A 1 185 ? -42.779 -1.974 68.995 1.00 96.69 185 LEU A N 1
ATOM 1376 C CA . LEU A 1 185 ? -42.487 -3.005 69.993 1.00 96.69 185 LEU A CA 1
ATOM 1377 C C . LEU A 1 185 ? -41.886 -2.404 71.270 1.00 96.69 185 LEU A C 1
ATOM 1379 O O . LEU A 1 185 ? -42.230 -2.847 72.366 1.00 96.69 185 LEU A O 1
ATOM 1383 N N . GLN A 1 186 ? -41.031 -1.387 71.146 1.00 96.44 186 GLN A N 1
ATOM 1384 C CA . GLN A 1 186 ? -40.478 -0.667 72.290 1.00 96.44 186 GLN A CA 1
ATOM 1385 C C . GLN A 1 186 ? -41.566 0.080 73.077 1.00 96.44 186 GLN A C 1
ATOM 1387 O O . GLN A 1 186 ? -41.597 -0.022 74.304 1.00 96.44 186 GLN A O 1
ATOM 1392 N N . ASP A 1 187 ? -42.501 0.744 72.394 1.00 95.88 187 ASP A N 1
ATOM 1393 C CA . ASP A 1 187 ? -43.648 1.404 73.029 1.00 95.88 187 ASP A CA 1
ATOM 1394 C C . ASP A 1 187 ? -44.554 0.393 73.754 1.00 95.88 187 ASP A C 1
ATOM 1396 O O . ASP A 1 187 ? -44.967 0.617 74.894 1.00 95.88 187 ASP A O 1
ATOM 1400 N N . GLN A 1 188 ? -44.838 -0.759 73.133 1.00 95.44 188 GLN A N 1
ATOM 1401 C CA . GLN A 1 188 ? -45.613 -1.836 73.763 1.00 95.44 188 GLN A CA 1
ATOM 1402 C C . GLN A 1 188 ? -44.916 -2.396 75.009 1.00 95.44 188 GLN A C 1
ATOM 1404 O O . GLN A 1 188 ? -45.574 -2.614 76.028 1.00 95.44 188 GLN A O 1
ATOM 1409 N N . ALA A 1 189 ? -43.597 -2.593 74.953 1.00 95.88 189 ALA A N 1
ATOM 1410 C CA . ALA A 1 189 ? -42.811 -3.025 76.103 1.00 95.88 189 ALA A CA 1
ATOM 1411 C C . ALA A 1 189 ? -42.847 -1.989 77.241 1.00 95.88 189 ALA A C 1
ATOM 1413 O O . ALA A 1 189 ? -43.056 -2.369 78.391 1.00 95.88 189 ALA A O 1
ATOM 1414 N N . GLY A 1 190 ? -42.728 -0.691 76.934 1.00 93.88 190 GLY A N 1
ATOM 1415 C CA . GLY A 1 190 ? -42.844 0.387 77.926 1.00 93.88 190 GLY A CA 1
ATOM 1416 C C . GLY A 1 190 ? -44.239 0.490 78.558 1.00 93.88 190 GLY A C 1
ATOM 1417 O O . GLY A 1 190 ? -44.368 0.709 79.766 1.00 93.88 190 GLY A O 1
ATOM 1418 N N . ASN A 1 191 ? -45.293 0.264 77.767 1.00 93.19 191 ASN A N 1
ATOM 1419 C CA . ASN A 1 191 ? -46.669 0.198 78.265 1.00 93.19 191 ASN A CA 1
ATOM 1420 C C . ASN A 1 191 ? -46.882 -0.998 79.206 1.00 93.19 191 ASN A C 1
ATOM 1422 O O . ASN A 1 191 ? -47.528 -0.853 80.245 1.00 93.19 191 ASN A O 1
ATOM 1426 N N . LEU A 1 192 ? -46.332 -2.170 78.868 1.00 92.50 192 LEU A N 1
ATOM 1427 C CA . LEU A 1 192 ? -46.371 -3.354 79.730 1.00 92.50 192 LEU A CA 1
ATOM 1428 C C . LEU A 1 192 ? -45.608 -3.127 81.039 1.00 92.50 192 LEU A C 1
ATOM 1430 O O . LEU A 1 192 ? -46.149 -3.420 82.103 1.00 92.50 192 LEU A O 1
ATOM 1434 N N . ASP A 1 193 ? -44.402 -2.557 80.974 1.00 92.25 193 ASP A N 1
ATOM 1435 C CA . ASP A 1 193 ? -43.605 -2.214 82.157 1.00 92.25 193 ASP A CA 1
ATOM 1436 C C . ASP A 1 193 ? -44.391 -1.284 83.095 1.00 92.25 193 ASP A C 1
ATOM 1438 O O . ASP A 1 193 ? -44.606 -1.612 84.264 1.00 92.25 193 ASP A O 1
ATOM 1442 N N . SER A 1 194 ? -44.972 -0.210 82.544 1.00 89.88 194 SER A N 1
ATOM 1443 C CA . SER A 1 194 ? -45.824 0.734 83.282 1.00 89.88 194 SER A CA 1
ATOM 1444 C C . SER A 1 194 ? -47.043 0.062 83.926 1.00 89.88 194 SER A C 1
ATOM 1446 O O . SER A 1 194 ? -47.363 0.337 85.084 1.00 89.88 194 SER A O 1
ATOM 1448 N N . ALA A 1 195 ? -47.718 -0.842 83.207 1.00 89.56 195 ALA A N 1
ATOM 1449 C CA . ALA A 1 195 ? -48.859 -1.592 83.732 1.00 89.56 195 ALA A CA 1
ATOM 1450 C C . ALA A 1 195 ? -48.459 -2.542 84.874 1.00 89.56 195 ALA A C 1
ATOM 1452 O O . ALA A 1 195 ? -49.235 -2.747 85.810 1.00 89.56 195 ALA A O 1
ATOM 1453 N N . THR A 1 196 ? -47.247 -3.104 84.827 1.00 90.62 196 THR A N 1
ATOM 1454 C CA . THR A 1 196 ? -46.727 -3.974 85.891 1.00 90.62 196 THR A CA 1
ATOM 1455 C C . THR A 1 196 ? -46.108 -3.211 87.069 1.00 90.62 196 THR A C 1
ATOM 1457 O O . THR A 1 196 ? -46.115 -3.721 88.187 1.00 90.62 196 THR A O 1
ATOM 1460 N N . GLY A 1 197 ? -45.652 -1.970 86.871 1.00 82.88 197 GLY A N 1
ATOM 1461 C CA . GLY A 1 197 ? -44.981 -1.155 87.891 1.00 82.88 197 GLY A CA 1
ATOM 1462 C C . GLY A 1 197 ? -45.852 -0.748 89.088 1.00 82.88 197 GLY A C 1
ATOM 1463 O O . GLY A 1 197 ? -45.322 -0.434 90.152 1.00 82.88 197 GLY A O 1
ATOM 1464 N N . PHE A 1 198 ? -47.186 -0.798 88.966 1.00 79.38 198 PHE A N 1
ATOM 1465 C CA . PHE A 1 198 ? -48.096 -0.593 90.105 1.00 79.38 198 PHE A CA 1
ATOM 1466 C C . PHE A 1 198 ? -48.015 -1.727 91.140 1.00 79.38 198 PHE A C 1
ATOM 1468 O O . PHE A 1 198 ? -48.283 -1.506 92.325 1.00 79.38 198 PHE A O 1
ATOM 1475 N N . PHE A 1 199 ? -47.643 -2.941 90.722 1.00 80.81 199 PHE A N 1
ATOM 1476 C CA . PHE A 1 199 ? -47.543 -4.085 91.621 1.00 80.81 199 PHE A CA 1
ATOM 1477 C C . PHE A 1 199 ? -46.320 -3.933 92.532 1.00 80.81 199 PHE A C 1
ATOM 1479 O O . PHE A 1 199 ? -45.221 -4.403 92.247 1.00 80.81 199 PHE A O 1
ATOM 1486 N N . THR A 1 200 ? -46.525 -3.278 93.674 1.00 66.50 200 THR A N 1
ATOM 1487 C CA . THR A 1 200 ? -45.545 -3.205 94.757 1.00 66.50 200 THR A CA 1
ATOM 1488 C C . THR A 1 200 ? -45.529 -4.538 95.483 1.00 66.50 200 THR A C 1
ATOM 1490 O O . THR A 1 200 ? -46.364 -4.836 96.338 1.00 66.50 200 THR A O 1
ATOM 1493 N N . LEU A 1 201 ? -44.565 -5.372 95.115 1.00 71.06 201 LEU A N 1
ATOM 1494 C CA . LEU A 1 201 ? -44.261 -6.563 95.882 1.00 71.06 201 LEU A CA 1
ATOM 1495 C C . LEU A 1 201 ? -43.627 -6.104 97.207 1.00 71.06 201 LEU A C 1
ATOM 1497 O O . LEU A 1 201 ? -42.701 -5.286 97.181 1.00 71.06 201 LEU A O 1
ATOM 1501 N N . PRO A 1 202 ? -44.088 -6.597 98.372 1.00 60.59 202 PRO A N 1
ATOM 1502 C CA . PRO A 1 202 ? -43.324 -6.436 99.605 1.00 60.59 202 PRO A CA 1
ATOM 1503 C C . PRO A 1 202 ? -41.904 -6.961 99.351 1.00 60.59 202 PRO A C 1
ATOM 1505 O O . PRO A 1 202 ? -41.760 -7.839 98.494 1.00 60.59 202 PRO A O 1
ATOM 1508 N N . PRO A 1 203 ? -40.859 -6.465 100.046 1.00 56.81 203 PRO A N 1
ATOM 1509 C CA . PRO A 1 203 ? -39.532 -7.057 99.962 1.00 56.81 203 PRO A CA 1
ATOM 1510 C C . PRO A 1 203 ? -39.660 -8.515 100.399 1.00 56.81 203 PRO A C 1
ATOM 1512 O O . PRO A 1 203 ? -39.637 -8.849 101.582 1.00 56.81 203 PRO A O 1
ATOM 1515 N N . SER A 1 204 ? -39.901 -9.380 99.420 1.00 47.62 204 SER A N 1
ATOM 1516 C CA . SER A 1 204 ? -39.965 -10.805 99.605 1.00 47.62 204 SER A CA 1
ATOM 1517 C C . SER A 1 204 ? -38.567 -11.157 100.043 1.00 47.62 204 SER A C 1
ATOM 1519 O O . SER A 1 204 ? -37.611 -10.951 99.290 1.00 47.62 204 SER A O 1
ATOM 1521 N N . MET A 1 205 ? -38.468 -11.646 101.281 1.00 47.97 205 MET A N 1
ATOM 1522 C CA . MET A 1 205 ? -37.371 -12.482 101.743 1.00 47.97 205 MET A CA 1
ATOM 1523 C C . MET A 1 205 ? -36.787 -13.214 100.547 1.00 47.97 205 MET A C 1
ATOM 1525 O O . MET A 1 205 ? -37.534 -13.884 99.829 1.00 47.97 205 MET A O 1
ATOM 1529 N N . ALA A 1 206 ? -35.490 -12.995 100.332 1.00 49.06 206 ALA A N 1
ATOM 1530 C CA . ALA A 1 206 ? -34.694 -13.604 99.289 1.00 49.06 206 ALA A CA 1
ATOM 1531 C C . ALA A 1 206 ? -35.214 -15.010 98.974 1.00 49.06 206 ALA A C 1
ATOM 1533 O O . ALA A 1 206 ? -34.963 -15.960 99.718 1.00 49.06 206 ALA A O 1
ATOM 1534 N N . VAL A 1 207 ? -35.954 -15.141 97.870 1.00 51.06 207 VAL A N 1
ATOM 1535 C CA . VAL A 1 207 ? -36.055 -16.435 97.217 1.00 51.06 207 VAL A CA 1
ATOM 1536 C C . VAL A 1 207 ? -34.637 -16.677 96.753 1.00 51.06 207 VAL A C 1
ATOM 1538 O O . VAL A 1 207 ? -34.136 -15.956 95.890 1.00 51.06 207 VAL A O 1
ATOM 1541 N N . ALA A 1 208 ? -33.966 -17.594 97.450 1.00 54.91 208 ALA A N 1
ATOM 1542 C CA . ALA A 1 208 ? -32.615 -18.011 97.153 1.00 54.91 208 ALA A CA 1
ATOM 1543 C C . ALA A 1 208 ? -32.490 -18.149 95.638 1.00 54.91 208 ALA A C 1
ATOM 1545 O O . ALA A 1 208 ? -33.212 -18.932 95.018 1.00 54.91 208 ALA A O 1
ATOM 1546 N N . THR A 1 209 ? -31.614 -17.339 95.054 1.00 47.62 209 THR A N 1
ATOM 1547 C CA . THR A 1 209 ? -31.176 -17.469 93.677 1.00 47.62 209 THR A CA 1
ATOM 1548 C C . THR A 1 209 ? -30.685 -18.900 93.519 1.00 47.62 209 THR A C 1
ATOM 1550 O O . THR A 1 209 ? -29.577 -19.250 93.927 1.00 47.62 209 THR A O 1
ATOM 1553 N N . ALA A 1 210 ? -31.547 -19.761 92.977 1.00 54.34 210 ALA A N 1
ATOM 1554 C CA . ALA A 1 210 ? -31.129 -21.034 92.438 1.00 54.34 210 ALA A CA 1
ATOM 1555 C C . ALA A 1 210 ? -30.066 -20.702 91.393 1.00 54.34 210 ALA A C 1
ATOM 1557 O O . ALA A 1 210 ? -30.317 -19.936 90.460 1.00 54.34 210 ALA A O 1
ATOM 1558 N N . ALA A 1 211 ? -28.856 -21.201 91.634 1.00 57.94 211 ALA A N 1
ATOM 1559 C CA . ALA A 1 211 ? -27.691 -20.962 90.803 1.00 57.94 211 ALA A CA 1
ATOM 1560 C C . ALA A 1 211 ? -28.040 -21.142 89.314 1.00 57.94 211 ALA A C 1
ATOM 1562 O O . ALA A 1 211 ? -28.766 -22.083 88.973 1.00 57.94 211 ALA A O 1
ATOM 1563 N N . PRO A 1 212 ? -27.529 -20.284 88.414 1.00 55.25 212 PRO A N 1
ATOM 1564 C CA . PRO A 1 212 ? -27.772 -20.440 86.991 1.00 55.25 212 PRO A CA 1
ATOM 1565 C C . PRO A 1 212 ? -27.210 -21.793 86.546 1.00 55.25 212 PRO A C 1
ATOM 1567 O O . PRO A 1 212 ? -25.999 -22.019 86.535 1.00 55.25 212 PRO A O 1
ATOM 1570 N N . ARG A 1 213 ? -28.103 -22.722 86.190 1.00 59.31 213 ARG A N 1
ATOM 1571 C CA . ARG A 1 213 ? -27.727 -23.946 85.489 1.00 59.31 213 ARG A CA 1
ATOM 1572 C C . ARG A 1 213 ? -27.300 -23.522 84.090 1.00 59.31 213 ARG A C 1
ATOM 1574 O O . ARG A 1 213 ? -28.133 -23.113 83.286 1.00 59.31 213 ARG A O 1
ATOM 1581 N N . ALA A 1 214 ? -25.994 -23.571 83.846 1.00 58.84 214 ALA A N 1
ATOM 1582 C CA . ALA A 1 214 ? -25.400 -23.267 82.555 1.00 58.84 214 ALA A CA 1
ATOM 1583 C C . ALA A 1 214 ? -26.121 -24.041 81.432 1.00 58.84 214 ALA A C 1
ATOM 1585 O O . ALA A 1 214 ? -26.380 -25.241 81.597 1.00 58.84 214 ALA A O 1
ATOM 1586 N N . PRO A 1 215 ? -26.447 -23.401 80.295 1.00 54.81 215 PRO A N 1
ATOM 1587 C CA . PRO A 1 215 ? -26.949 -24.122 79.140 1.00 54.81 215 PRO A CA 1
ATOM 1588 C C . PRO A 1 215 ? -25.840 -25.047 78.631 1.00 54.81 215 PRO A C 1
ATOM 1590 O O . PRO A 1 215 ? -24.737 -24.605 78.305 1.00 54.81 215 PRO A O 1
ATOM 1593 N N . ALA A 1 216 ? -26.133 -26.346 78.594 1.00 58.00 216 ALA A N 1
ATOM 1594 C CA . ALA A 1 216 ? -25.294 -27.329 77.932 1.00 58.00 216 ALA A CA 1
ATOM 1595 C C . ALA A 1 216 ? -25.194 -26.945 76.450 1.00 58.00 216 ALA A C 1
ATOM 1597 O O . ALA A 1 216 ? -26.174 -27.031 75.711 1.00 58.00 216 ALA A O 1
ATOM 1598 N N . GLN A 1 217 ? -24.017 -26.485 76.031 1.00 53.06 217 GLN A N 1
ATOM 1599 C CA . GLN A 1 217 ? -23.707 -26.281 74.625 1.00 53.06 217 GLN A CA 1
ATOM 1600 C C . GLN A 1 217 ? -23.708 -27.649 73.939 1.00 53.06 217 GLN A C 1
ATOM 1602 O O . GLN A 1 217 ? -22.763 -28.426 74.062 1.00 53.06 217 GLN A O 1
ATOM 1607 N N . ALA A 1 218 ? -24.792 -27.952 73.229 1.00 55.38 218 ALA A N 1
ATOM 1608 C CA . ALA A 1 218 ? -24.776 -28.963 72.190 1.00 55.38 218 ALA A CA 1
ATOM 1609 C C . ALA A 1 218 ? -23.896 -28.426 71.056 1.00 55.38 218 ALA A C 1
ATOM 1611 O O . ALA A 1 218 ? -24.249 -27.456 70.388 1.00 55.38 218 ALA A O 1
ATOM 1612 N N . THR A 1 219 ? -22.726 -29.023 70.865 1.00 49.47 219 THR A N 1
ATOM 1613 C CA . THR A 1 219 ? -21.904 -28.795 69.681 1.00 49.47 219 THR A CA 1
ATOM 1614 C C . THR A 1 219 ? -22.591 -29.441 68.475 1.00 49.47 219 THR A C 1
ATOM 1616 O O . THR A 1 219 ? -22.788 -30.658 68.472 1.00 49.47 219 THR A O 1
ATOM 1619 N N . PRO A 1 220 ? -22.945 -28.692 67.415 1.00 53.38 220 PRO A N 1
ATOM 1620 C CA . PRO A 1 220 ? -23.276 -29.317 66.150 1.00 53.38 220 PRO A CA 1
ATOM 1621 C C . PRO A 1 220 ? -21.959 -29.741 65.494 1.00 53.38 220 PRO A C 1
ATOM 1623 O O . PRO A 1 220 ? -21.116 -28.917 65.139 1.00 53.38 220 PRO A O 1
ATOM 1626 N N . THR A 1 221 ? -21.756 -31.049 65.350 1.00 50.72 221 THR A N 1
ATOM 1627 C CA . THR A 1 221 ? -20.709 -31.595 64.485 1.00 50.72 221 THR A CA 1
ATOM 1628 C C . THR A 1 221 ? -21.079 -31.284 63.036 1.00 50.72 221 THR A C 1
ATOM 1630 O O . THR A 1 221 ? -21.826 -32.025 62.401 1.00 50.72 221 THR A O 1
ATOM 1633 N N . VAL A 1 222 ? -20.568 -30.174 62.501 1.00 59.53 222 VAL A N 1
ATOM 1634 C CA . VAL A 1 222 ? -20.597 -29.929 61.058 1.00 59.53 222 VAL A CA 1
ATOM 1635 C C . VAL A 1 222 ? -19.497 -30.783 60.434 1.00 59.53 222 VAL A C 1
ATOM 1637 O O . VAL A 1 222 ? -18.305 -30.508 60.568 1.00 59.53 222 VAL A O 1
ATOM 1640 N N . SER A 1 223 ? -19.919 -31.869 59.790 1.00 53.84 223 SER A N 1
ATOM 1641 C CA . SER A 1 223 ? -19.076 -32.693 58.930 1.00 53.84 223 SER A CA 1
ATOM 1642 C C . SER A 1 223 ? -18.515 -31.831 57.797 1.00 53.84 223 SER A C 1
ATOM 1644 O O . SER A 1 223 ? -19.260 -31.252 57.005 1.00 53.84 223 SER A O 1
ATOM 1646 N N . ARG A 1 224 ? -17.187 -31.724 57.739 1.00 49.94 224 ARG A N 1
ATOM 1647 C CA . ARG A 1 224 ? -16.454 -31.013 56.691 1.00 49.94 224 ARG A CA 1
ATOM 1648 C C . ARG A 1 224 ? -16.571 -31.786 55.375 1.00 49.94 224 ARG A C 1
ATOM 1650 O O . ARG A 1 224 ? -15.834 -32.746 55.158 1.00 49.94 224 ARG A O 1
ATOM 1657 N N . ALA A 1 225 ? -17.474 -31.346 54.502 1.00 49.62 225 ALA A N 1
ATOM 1658 C CA . ALA A 1 225 ? -17.476 -31.725 53.094 1.00 49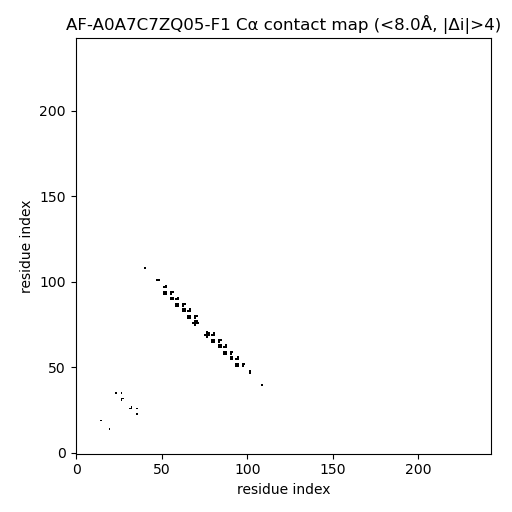.62 225 ALA A CA 1
ATOM 1659 C C . ALA A 1 225 ? -16.340 -31.000 52.349 1.00 49.62 225 ALA A C 1
ATOM 1661 O O . ALA A 1 225 ? -16.019 -29.845 52.628 1.00 49.62 225 ALA A O 1
ATOM 1662 N N . ALA A 1 226 ? -15.695 -31.737 51.450 1.00 52.16 226 ALA A N 1
ATOM 1663 C CA . ALA A 1 226 ? -14.476 -31.376 50.742 1.00 52.16 226 ALA A CA 1
ATOM 1664 C C . ALA A 1 226 ? -14.634 -30.163 49.807 1.00 52.16 226 ALA A C 1
ATOM 1666 O O . ALA A 1 226 ? -15.632 -30.024 49.104 1.00 52.16 226 ALA A O 1
ATOM 1667 N N . ALA A 1 227 ? -13.595 -29.326 49.763 1.00 57.47 227 ALA A N 1
ATOM 1668 C CA . ALA A 1 227 ? -13.447 -28.239 48.801 1.00 57.47 227 ALA A CA 1
ATOM 1669 C C . ALA A 1 227 ? -13.085 -28.773 47.399 1.00 57.47 227 ALA A C 1
ATOM 1671 O O . ALA A 1 227 ? -12.250 -29.679 47.301 1.00 57.47 227 ALA A O 1
ATOM 1672 N N . PRO A 1 228 ? -13.610 -28.189 46.306 1.00 57.44 228 PRO A N 1
ATOM 1673 C CA . PRO A 1 228 ? -13.007 -28.334 44.994 1.00 57.44 228 PRO A CA 1
ATOM 1674 C C . PRO A 1 228 ? -11.826 -27.365 44.835 1.00 57.44 228 PRO A C 1
ATOM 1676 O O . PRO A 1 228 ? -11.822 -26.228 45.305 1.00 57.44 228 PRO A O 1
ATOM 1679 N N . ARG A 1 229 ? -10.795 -27.875 44.171 1.00 52.84 229 ARG A N 1
ATOM 1680 C CA . ARG A 1 229 ? -9.507 -27.245 43.887 1.00 52.84 229 ARG A CA 1
ATOM 1681 C C . ARG A 1 229 ? -9.679 -26.146 42.830 1.00 52.84 229 ARG A C 1
ATOM 1683 O O . ARG A 1 229 ? -9.996 -26.461 41.687 1.00 52.84 229 ARG A O 1
ATOM 1690 N N . ALA A 1 230 ? -9.435 -24.889 43.198 1.00 49.62 230 ALA A N 1
ATOM 1691 C CA . ALA A 1 230 ? -9.333 -23.775 42.258 1.00 49.62 230 ALA A CA 1
ATOM 1692 C C . ALA A 1 230 ? -7.876 -23.585 41.801 1.00 49.62 230 ALA A C 1
ATOM 1694 O O . ALA A 1 230 ? -6.933 -23.683 42.587 1.00 49.62 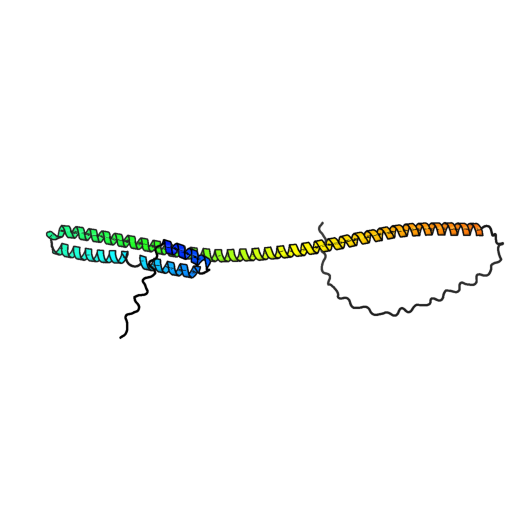230 ALA A O 1
ATOM 1695 N N . VAL A 1 231 ? -7.724 -23.363 40.498 1.00 58.19 231 VAL A N 1
ATOM 1696 C CA . VAL A 1 231 ? -6.479 -23.078 39.782 1.00 58.19 231 VAL A CA 1
ATOM 1697 C C . VAL A 1 231 ? -6.052 -21.634 40.067 1.00 58.19 231 VAL A C 1
ATOM 1699 O O . VAL A 1 231 ? -6.884 -20.733 40.073 1.00 58.19 231 VAL A O 1
ATOM 1702 N N . ALA A 1 232 ? -4.761 -21.424 40.316 1.00 57.56 232 ALA A N 1
ATOM 1703 C CA . ALA A 1 232 ? -4.173 -20.109 40.562 1.00 57.56 232 ALA A CA 1
ATOM 1704 C C . ALA A 1 232 ? -3.997 -19.299 39.263 1.00 57.56 232 ALA A C 1
ATOM 1706 O O . ALA A 1 232 ? -3.519 -19.869 38.278 1.00 57.56 232 ALA A O 1
ATOM 1707 N N . PRO A 1 233 ? -4.232 -17.974 39.268 1.00 50.19 233 PRO A N 1
ATOM 1708 C CA . PRO A 1 233 ? -3.546 -17.054 38.377 1.00 50.19 233 PRO A CA 1
ATOM 1709 C C . PRO A 1 233 ? -2.324 -16.449 39.087 1.00 50.19 233 PRO A C 1
ATOM 1711 O O . PRO A 1 233 ? -2.350 -16.149 40.281 1.00 50.19 233 PRO A O 1
ATOM 1714 N N . LYS A 1 234 ? -1.224 -16.307 38.345 1.00 50.97 234 LYS A N 1
ATOM 1715 C CA . LYS A 1 234 ? -0.020 -15.605 38.797 1.00 50.97 234 LYS A CA 1
ATOM 1716 C C . LYS A 1 234 ? -0.282 -14.099 38.808 1.00 50.97 234 LYS A C 1
ATOM 1718 O O . LYS A 1 234 ? -0.709 -13.552 37.799 1.00 50.97 234 LYS A O 1
ATOM 1723 N N . THR A 1 235 ? 0.036 -13.463 39.926 1.00 46.06 235 THR A N 1
ATOM 1724 C CA . THR A 1 235 ? 0.260 -12.021 40.054 1.00 46.06 235 THR A CA 1
ATOM 1725 C C . THR A 1 235 ? 1.585 -11.630 39.401 1.00 46.06 235 THR A C 1
ATOM 1727 O O . THR A 1 235 ? 2.590 -12.319 39.596 1.00 46.06 235 THR A O 1
ATOM 1730 N N . GLY A 1 236 ? 1.580 -10.515 38.677 1.00 40.16 236 GLY A N 1
ATOM 1731 C CA . GLY A 1 236 ? 2.763 -9.817 38.1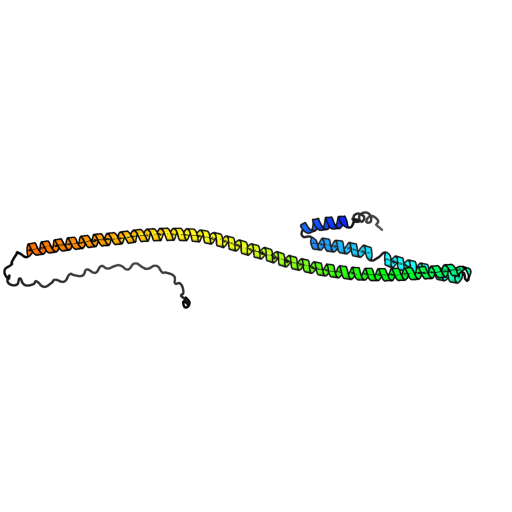86 1.00 40.16 236 GLY A CA 1
ATOM 1732 C C . GLY A 1 236 ? 2.382 -8.395 37.784 1.00 40.16 236 GLY A C 1
ATOM 1733 O O . GLY A 1 236 ? 1.896 -8.206 36.678 1.00 40.16 236 GLY A O 1
ATOM 1734 N N . ASP A 1 237 ? 2.588 -7.483 38.734 1.00 40.97 237 ASP A N 1
ATOM 1735 C CA . ASP A 1 237 ? 2.780 -6.031 38.625 1.00 40.97 237 ASP A CA 1
ATOM 1736 C C . ASP A 1 237 ? 1.662 -5.164 38.019 1.00 40.97 237 ASP A C 1
ATOM 1738 O O . ASP A 1 237 ? 1.598 -4.912 36.820 1.00 40.97 237 ASP A O 1
ATOM 1742 N N . ASP A 1 238 ? 0.834 -4.636 38.926 1.00 45.81 238 ASP A N 1
ATOM 1743 C CA . ASP A 1 238 ? 0.026 -3.430 38.747 1.00 45.81 238 ASP A CA 1
ATOM 1744 C C . ASP A 1 238 ? 0.882 -2.214 39.159 1.00 45.81 238 ASP A C 1
ATOM 1746 O O . ASP A 1 238 ? 1.025 -1.892 40.342 1.00 45.81 238 ASP A O 1
ATOM 1750 N N . ASP A 1 239 ? 1.486 -1.593 38.148 1.00 48.53 239 ASP A N 1
ATOM 1751 C CA . ASP A 1 239 ? 2.152 -0.290 38.156 1.00 48.53 239 ASP A CA 1
ATOM 1752 C C . ASP A 1 239 ? 1.074 0.793 37.973 1.00 48.53 239 ASP A C 1
ATOM 1754 O O . ASP A 1 239 ? 0.680 1.123 36.856 1.00 48.53 239 ASP A O 1
ATOM 1758 N N . TRP A 1 240 ? 0.517 1.278 39.087 1.00 61.28 240 TRP A N 1
ATOM 1759 C CA . TRP A 1 240 ? -0.423 2.403 39.120 1.00 61.28 240 TRP A CA 1
ATOM 1760 C C . TRP A 1 240 ? 0.233 3.597 39.810 1.00 61.28 240 TRP A C 1
ATOM 1762 O O . TRP A 1 240 ? -0.013 3.844 40.987 1.00 61.28 240 TRP A O 1
ATOM 1772 N N . ASP A 1 241 ? 1.041 4.337 39.054 1.00 47.44 241 ASP A N 1
ATOM 1773 C CA . ASP A 1 241 ? 1.514 5.683 39.394 1.00 47.44 241 ASP A CA 1
ATOM 1774 C C . ASP A 1 241 ? 1.506 6.572 38.129 1.00 47.44 241 ASP A C 1
ATOM 1776 O O . ASP A 1 241 ? 2.555 6.970 37.638 1.00 47.44 241 ASP A O 1
ATOM 1780 N N . GLU A 1 242 ? 0.324 6.893 37.579 1.00 48.66 242 GLU A N 1
ATOM 1781 C CA . GLU A 1 242 ? 0.098 8.164 36.856 1.00 48.66 242 GLU A CA 1
ATOM 1782 C C . GLU A 1 242 ? -1.403 8.423 36.603 1.00 48.66 242 GLU A C 1
ATOM 1784 O O . GLU A 1 242 ? -2.023 7.814 35.730 1.00 48.66 242 GLU A O 1
ATOM 1789 N N . PHE A 1 243 ? -1.982 9.348 37.372 1.00 50.00 243 PHE A N 1
ATOM 1790 C CA . PHE A 1 243 ? -3.147 10.164 37.010 1.00 50.00 243 PHE A CA 1
ATOM 1791 C C . PHE A 1 243 ? -2.991 11.554 37.628 1.00 50.00 243 PHE A C 1
ATOM 1793 O O . PHE A 1 243 ? -2.573 11.629 38.807 1.00 50.00 243 PHE A O 1
#

Nearest PDB structures (foldseek):
  3zx6-assembly1_A  TM=8.035E-01  e=8.982E-10  Archaeoglobus fulgidus DSM 4304
  8c5v-assembly1_I  TM=7.799E-01  e=8.432E-10  Escherichia coli
  3ja6-assembly1_I  TM=4.034E-01  e=2.074E-05  Escherichia coli
  3ja6-assembly1_H  TM=3.875E-01  e=1.716E-05  Escherichia coli
  3g6b-assembly1_B  TM=5.712E-01  e=1.043E-03  Thermotoga maritima

Secondary structure (DSSP, 8-state):
-----TTSS--S----HHHHHHHHHHHHTTT-HHHHHHHHHHHHHHHHTTSHHHHHHHHHHHHHHHHHHHHHTGGGGHHHHHHHHHHHHHHHHHHHHHHHHHHHHHHHHHHHHHHHHHHHHHHHHHHHHHHHHHHHHHHHHHHHHHHHHHHHHHHHHHHHHHHHHHHHHHHHHHHHHHHHHHHHHHHHHHHHHHHHHT--------------------------PPPP-PPPPPP--------

Mean predicted aligned error: 18.87 Å

pLDDT: mean 76.28, std 21.31, range [30.81, 98.31]

Sequence (243 aa):
MNKPSECKSRQKWLLTTDELANRCCLLFASQQLPFCFSRLQIHVNICSKRAVYRISFQTNLLALNAAVEAARAGEQGRGFAVVASEVRNLAQRSAGAAKEIKQLINDSVEKVGEGSKLVDESGEMLAQIVTSVQEVSALISEIATASAEQSTGIEQVNAAVTNLDSVTQQNAALVEEATAAAVSLQDQAGNLDSATGFFTLPPSMAVATAAPRAPAQATPTVSRAAAPRAVAPKTGDDDWDEF

Radius of gyration: 57.26 Å; Cα contacts (8 Å, |Δi|>4): 54; chains: 1; bounding box: 91×50×173 Å

Foldseek 3Di:
DDDDDPPPPPPPPPDPPVVLVVVQVVVVVVPCVVVSLVVVVVVVCVVLVDDQLVVLVVQLVVLVVQLVVLVVVPPVSPVSNVVSVVSNVVSVVSNVVSVVVVVVVVVVSVVVVVVVVVVVVVVVVVVVVVVVVVVVVVVVVVVVVVVVVVVVVVVVVVVVVVVVVVVVVVVVVVVVVVVVVVVVVVVVVVVVCVVCVVPDDDPPDDPDPPPPPDPDDDDDPDDDDDDDDDDDDDDDDDPPPDD